Protein AF-A0A1B6PF22-F1 (afdb_monomer)

Structure (mmCIF, N/CA/C/O backbone):
data_AF-A0A1B6PF22-F1
#
_entry.id   AF-A0A1B6PF22-F1
#
loop_
_atom_site.group_PDB
_atom_site.id
_atom_site.type_symbol
_atom_site.label_atom_id
_atom_site.label_alt_id
_atom_site.label_comp_id
_atom_site.label_asym_id
_atom_site.label_entity_id
_atom_site.label_seq_id
_atom_site.pdbx_PDB_ins_code
_atom_site.Cartn_x
_atom_site.Cartn_y
_atom_site.Cartn_z
_atom_site.occupancy
_atom_site.B_iso_or_equiv
_atom_site.auth_seq_id
_atom_site.auth_comp_id
_atom_site.auth_asym_id
_atom_site.auth_atom_id
_atom_site.pdbx_PDB_model_num
ATOM 1 N N . SER A 1 1 ? 4.205 19.391 53.462 1.00 39.97 1 SER A N 1
ATOM 2 C CA . SER A 1 1 ? 4.047 19.445 52.000 1.00 39.97 1 SER A CA 1
ATOM 3 C C . SER A 1 1 ? 3.034 18.401 51.589 1.00 39.97 1 SER A C 1
ATOM 5 O O . SER A 1 1 ? 3.336 17.223 51.690 1.00 39.97 1 SER A O 1
ATOM 7 N N . ALA A 1 2 ? 1.819 18.819 51.245 1.00 35.41 2 ALA A N 1
ATOM 8 C CA . ALA A 1 2 ? 0.781 17.941 50.716 1.00 35.41 2 ALA A CA 1
ATOM 9 C C . ALA A 1 2 ? 0.405 18.489 49.337 1.00 35.41 2 ALA A C 1
ATOM 11 O O . ALA A 1 2 ? 0.040 19.659 49.223 1.00 35.41 2 ALA A O 1
ATOM 12 N N . SER A 1 3 ? 0.614 17.671 48.308 1.00 41.72 3 SER A N 1
ATOM 13 C CA . SER A 1 3 ? 0.315 17.999 46.918 1.00 41.72 3 SER A CA 1
ATOM 14 C C . SER A 1 3 ? -1.193 18.081 46.702 1.00 41.72 3 SER A C 1
ATOM 16 O O . SER A 1 3 ? -1.954 17.261 47.213 1.00 41.72 3 SER A O 1
ATOM 18 N N . VAL A 1 4 ? -1.598 19.100 45.953 1.00 46.34 4 VAL A N 1
ATOM 19 C CA . VAL A 1 4 ? -2.977 19.378 45.543 1.00 46.34 4 VAL A CA 1
ATOM 20 C C . VAL A 1 4 ? -3.443 18.285 44.568 1.00 46.34 4 VAL A C 1
ATOM 22 O O . VAL A 1 4 ? -2.667 17.931 43.679 1.00 46.34 4 VAL A O 1
ATOM 25 N N . PRO A 1 5 ? -4.669 17.747 44.686 1.00 43.03 5 PRO A N 1
ATOM 26 C CA . PRO A 1 5 ? -5.220 16.862 43.669 1.00 43.03 5 PRO A CA 1
ATOM 27 C C . PRO A 1 5 ? -5.649 17.687 42.449 1.00 43.03 5 PRO A C 1
ATOM 29 O O . PRO A 1 5 ? -6.362 18.683 42.577 1.00 43.03 5 PRO A O 1
ATOM 32 N N . SER A 1 6 ? -5.191 17.284 41.267 1.00 41.12 6 SER A N 1
ATOM 33 C CA . SER A 1 6 ? -5.598 17.849 39.980 1.00 41.12 6 SER A CA 1
ATOM 34 C C . SER A 1 6 ? -7.114 17.700 39.806 1.00 41.12 6 SER A C 1
ATOM 36 O O . SER A 1 6 ? -7.661 16.614 39.990 1.00 41.12 6 SER A O 1
ATOM 38 N N . SER A 1 7 ? -7.791 18.799 39.474 1.00 47.47 7 SER A N 1
ATOM 39 C CA . SER A 1 7 ? -9.234 18.843 39.216 1.00 47.47 7 SER A CA 1
ATOM 40 C C . SER A 1 7 ? -9.624 17.961 38.011 1.00 47.47 7 SER A C 1
ATOM 42 O O . SER A 1 7 ? -8.949 18.046 36.983 1.00 47.47 7 SER A O 1
ATOM 44 N N . PRO A 1 8 ? -10.730 17.189 38.070 1.00 45.34 8 PRO A N 1
ATOM 45 C CA . PRO A 1 8 ? -11.240 16.398 36.939 1.00 45.34 8 PRO A CA 1
ATOM 46 C C . PRO A 1 8 ? -11.672 17.249 35.733 1.00 45.34 8 PRO A C 1
ATOM 48 O O . PRO A 1 8 ? -11.750 16.751 34.615 1.00 45.34 8 PRO A O 1
ATOM 51 N N . CYS A 1 9 ? -11.929 18.546 35.938 1.00 46.22 9 CYS A N 1
ATOM 52 C CA . CYS A 1 9 ? -12.398 19.466 34.897 1.00 46.22 9 CYS A CA 1
ATOM 53 C C . CYS A 1 9 ? -11.323 19.860 33.867 1.00 46.22 9 CYS A C 1
ATOM 55 O O . CYS A 1 9 ? -11.617 20.626 32.956 1.00 46.22 9 CYS A O 1
ATOM 57 N N . SER A 1 10 ? -10.079 19.388 34.006 1.00 49.56 10 SER A N 1
ATOM 58 C CA . SER A 1 10 ? -8.992 19.734 33.080 1.00 49.56 10 SER A CA 1
ATOM 59 C C . SER A 1 10 ? -8.999 18.905 31.788 1.00 49.56 10 SER A C 1
ATOM 61 O O . SER A 1 10 ? -8.386 19.333 30.816 1.00 49.56 10 SER A O 1
ATOM 63 N N . ASN A 1 11 ? -9.677 17.750 31.762 1.00 52.50 11 ASN A N 1
ATOM 64 C CA . ASN A 1 11 ? -9.607 16.800 30.641 1.00 52.50 11 ASN A CA 1
ATOM 65 C C . ASN A 1 11 ? -10.734 17.006 29.608 1.00 52.50 11 ASN A C 1
ATOM 67 O O . ASN A 1 11 ? -10.553 16.743 28.424 1.00 52.50 11 ASN A O 1
ATOM 71 N N . GLU A 1 12 ? -11.902 17.494 30.037 1.00 52.44 12 GLU A N 1
ATOM 72 C CA . GLU A 1 12 ? -13.065 17.729 29.163 1.00 52.44 12 GLU A CA 1
ATOM 73 C C . GLU A 1 12 ? -12.861 18.951 28.248 1.00 52.44 12 GLU A C 1
ATOM 75 O O . GLU A 1 12 ? -13.220 18.921 27.073 1.00 52.44 12 GLU A O 1
ATOM 80 N N . VAL A 1 13 ? -12.209 19.997 28.770 1.00 54.34 13 VAL A N 1
ATOM 81 C CA . VAL A 1 13 ? -11.841 21.207 28.010 1.00 54.34 13 VAL A CA 1
ATOM 82 C C . VAL A 1 13 ? -10.742 20.909 26.977 1.00 54.34 13 VAL A C 1
ATOM 84 O O . VAL A 1 13 ? -10.741 21.507 25.905 1.00 54.34 13 VAL A O 1
ATOM 87 N N . ASP A 1 14 ? -9.859 19.941 27.252 1.00 66.88 14 ASP A N 1
ATOM 88 C CA . ASP A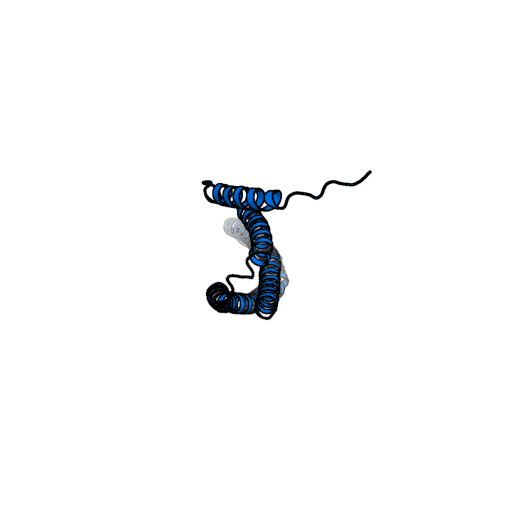 1 14 ? -8.811 19.499 26.321 1.00 66.88 14 ASP A CA 1
ATOM 89 C C . ASP A 1 14 ? -9.403 18.696 25.147 1.00 66.88 14 ASP A C 1
ATOM 91 O O . ASP A 1 14 ? -9.120 18.993 23.990 1.00 66.88 14 ASP A O 1
ATOM 95 N N . ALA A 1 15 ? -10.318 17.751 25.396 1.00 65.25 15 ALA A N 1
ATOM 96 C CA . ALA A 1 15 ? -10.907 16.930 24.331 1.00 65.25 15 ALA A CA 1
ATOM 97 C C . ALA A 1 15 ? -11.692 17.746 23.279 1.00 65.25 15 ALA A C 1
ATOM 99 O O . ALA A 1 15 ? -11.606 17.448 22.082 1.00 65.25 15 ALA A O 1
ATOM 100 N N . ASP A 1 16 ? -12.422 18.789 23.696 1.00 73.31 16 ASP A N 1
ATOM 101 C CA . ASP A 1 16 ? -13.184 19.648 22.777 1.00 73.31 16 ASP A CA 1
ATOM 102 C C . ASP A 1 16 ? -12.259 20.558 21.941 1.00 73.31 16 ASP A C 1
ATOM 104 O O . ASP A 1 16 ? -12.418 20.653 20.720 1.00 73.31 16 ASP A O 1
ATOM 108 N N . GLU A 1 17 ? -11.212 21.142 22.542 1.00 76.38 17 GLU A N 1
ATOM 109 C CA . GLU A 1 17 ? -10.193 21.918 21.812 1.00 76.38 17 GLU A CA 1
ATOM 110 C C . GLU A 1 17 ? -9.424 21.057 20.792 1.00 76.38 17 GLU A C 1
ATOM 112 O O . GLU A 1 17 ? -9.185 21.479 19.650 1.00 76.38 17 GLU A O 1
ATOM 117 N N . GLN A 1 18 ? -9.079 19.819 21.161 1.00 74.38 18 GLN A N 1
ATOM 118 C CA . GLN A 1 18 ? -8.408 18.862 20.276 1.00 74.38 18 GLN A CA 1
ATOM 119 C C . GLN A 1 18 ? -9.305 18.464 19.095 1.00 74.38 18 GLN A C 1
ATOM 121 O O . GLN A 1 18 ? -8.837 18.411 17.951 1.00 74.38 18 GLN A O 1
ATOM 126 N N . LEU A 1 19 ? -10.606 18.274 19.330 1.00 80.88 19 LEU A N 1
ATOM 127 C CA . LEU A 1 19 ? -11.583 17.957 18.288 1.00 80.88 19 LEU A CA 1
ATOM 128 C C . LEU A 1 19 ? -11.787 19.128 17.307 1.00 80.88 19 LEU A C 1
ATOM 130 O O . LEU A 1 19 ? -11.813 18.917 16.088 1.00 80.88 19 LEU A O 1
ATOM 134 N N . GLN A 1 20 ? -11.847 20.373 17.797 1.00 79.56 20 GLN A N 1
ATOM 135 C CA . GLN A 1 20 ? -11.896 21.565 16.934 1.00 79.56 20 GLN A CA 1
ATOM 136 C C . GLN A 1 20 ? -10.600 21.750 16.123 1.00 79.56 20 GLN A C 1
ATOM 138 O O . GLN A 1 20 ? -10.635 22.160 14.958 1.00 79.56 20 GLN A O 1
ATOM 143 N N . SER A 1 21 ? -9.443 21.388 16.683 1.00 78.88 21 SER A N 1
ATOM 144 C CA . SER A 1 21 ? -8.154 21.404 15.975 1.00 78.88 21 SER A CA 1
ATOM 145 C C . SER A 1 21 ? -8.088 20.383 14.826 1.00 78.88 21 SER A C 1
ATOM 147 O O . SER A 1 21 ? -7.580 20.694 13.743 1.00 78.88 21 SER A O 1
ATOM 149 N N . VAL A 1 22 ? -8.646 19.182 15.003 1.00 79.50 22 VAL A N 1
ATOM 150 C CA . VAL A 1 22 ? -8.753 18.187 13.918 1.00 79.50 22 VAL A CA 1
ATOM 151 C C . VAL A 1 22 ? -9.704 18.681 12.824 1.00 79.50 22 VAL A C 1
ATOM 153 O O . VAL A 1 22 ? -9.384 18.608 11.635 1.00 79.50 22 VAL A O 1
ATOM 156 N N . LYS A 1 23 ? -10.839 19.274 13.214 1.00 78.12 23 LYS A N 1
ATOM 157 C CA . LYS A 1 23 ? -11.842 19.820 12.288 1.00 78.12 23 LYS A CA 1
ATOM 158 C C . LYS A 1 23 ? -11.300 20.967 11.426 1.00 78.12 23 LYS A C 1
ATOM 160 O O . LYS A 1 23 ? -11.603 21.036 10.233 1.00 78.12 23 LYS A O 1
ATOM 165 N N . THR A 1 24 ? -10.468 21.840 11.994 1.00 75.12 24 THR A N 1
ATOM 166 C CA . THR A 1 24 ? -9.817 22.939 11.255 1.00 75.12 24 THR A CA 1
ATOM 167 C C . THR A 1 24 ? -8.718 22.443 10.314 1.00 75.12 24 THR A C 1
ATOM 169 O O . THR A 1 24 ? -8.609 22.951 9.199 1.00 75.12 24 THR A O 1
ATOM 172 N N . THR A 1 25 ? -7.976 21.397 10.696 1.00 70.62 25 THR A N 1
ATOM 173 C CA . THR A 1 25 ? -6.965 20.753 9.833 1.00 70.62 25 THR A CA 1
ATOM 174 C C . THR A 1 25 ? -7.595 20.134 8.575 1.00 70.62 25 THR A C 1
ATOM 176 O O . THR A 1 25 ? -7.007 20.195 7.497 1.00 70.62 25 THR A O 1
ATOM 179 N N . LEU A 1 26 ? -8.818 19.604 8.689 1.00 67.00 26 LEU A N 1
ATOM 180 C CA . LEU A 1 26 ? -9.582 19.008 7.582 1.00 67.00 26 LEU A CA 1
ATOM 181 C C . LEU A 1 26 ? -10.345 20.027 6.720 1.00 67.00 26 LEU A C 1
ATOM 183 O O . LEU A 1 26 ? -10.653 19.741 5.568 1.00 67.00 26 LEU A O 1
ATOM 187 N N . SER A 1 27 ? -10.650 21.211 7.259 1.00 74.12 27 SER A N 1
ATOM 188 C CA . SER A 1 27 ? -11.372 22.270 6.533 1.00 74.12 27 SER A CA 1
ATOM 189 C C . SER A 1 27 ? -10.451 23.144 5.662 1.00 74.12 27 SER A C 1
ATOM 191 O O . SER A 1 27 ? -10.925 24.054 4.984 1.00 74.12 27 SER A O 1
ATOM 193 N N . SER A 1 28 ? -9.135 22.897 5.691 1.00 71.06 28 SER A N 1
ATOM 194 C CA . SER A 1 28 ? -8.129 23.645 4.927 1.00 71.06 28 SER A CA 1
ATOM 195 C C . SER A 1 28 ? -8.055 23.175 3.468 1.00 71.06 28 SER A C 1
ATOM 197 O O . SER A 1 28 ? -8.158 21.985 3.186 1.00 71.06 28 SER A O 1
ATOM 199 N N . SER A 1 29 ? -7.845 24.090 2.513 1.00 55.38 29 SER A N 1
ATOM 200 C CA . SER A 1 29 ? -7.986 23.800 1.070 1.00 55.38 29 SER A CA 1
ATOM 201 C C . SER A 1 29 ? -6.848 22.982 0.437 1.00 55.38 29 SER A C 1
ATOM 203 O O . SER A 1 29 ? -6.870 22.757 -0.771 1.00 55.38 29 SER A O 1
ATOM 205 N N . SER A 1 30 ? -5.833 22.576 1.203 1.00 66.12 30 SER A N 1
ATOM 206 C CA . SER A 1 30 ? -4.692 21.793 0.713 1.00 66.12 30 SER A CA 1
ATOM 207 C C . SER A 1 30 ? -4.312 20.736 1.743 1.00 66.12 30 SER A C 1
ATOM 209 O O . SER A 1 30 ? -3.355 20.890 2.502 1.00 66.12 30 SER A O 1
ATOM 211 N N . VAL A 1 31 ? -5.096 19.664 1.773 1.00 73.88 31 VAL A N 1
ATOM 212 C CA . VAL A 1 31 ? -4.843 18.485 2.603 1.00 73.88 31 VAL A CA 1
ATOM 213 C C . VAL A 1 31 ? -3.751 17.634 1.946 1.00 73.88 31 VAL A C 1
ATOM 215 O O . VAL A 1 31 ? -3.812 17.342 0.754 1.00 73.88 31 VAL A O 1
ATOM 218 N N . THR A 1 32 ? -2.743 17.239 2.719 1.00 78.19 32 THR A N 1
ATOM 219 C CA . THR A 1 32 ? -1.654 16.338 2.310 1.00 78.19 32 THR A CA 1
ATOM 220 C C . THR A 1 32 ? -1.702 15.044 3.124 1.00 78.19 32 THR A C 1
ATOM 222 O O . THR A 1 32 ? -2.306 14.994 4.197 1.00 78.19 32 THR A O 1
ATOM 225 N N . ILE A 1 33 ? -1.026 13.988 2.658 1.00 76.00 33 ILE A N 1
ATOM 226 C CA . ILE A 1 33 ? -0.961 12.697 3.372 1.00 76.00 33 ILE A CA 1
ATOM 227 C C . ILE A 1 33 ? -0.456 12.887 4.815 1.00 76.00 33 ILE A C 1
ATOM 229 O O . ILE A 1 33 ? -1.043 12.362 5.758 1.00 76.00 33 ILE A O 1
ATOM 233 N N . GLY A 1 34 ? 0.563 13.729 5.023 1.00 79.38 34 GLY A N 1
ATOM 234 C CA . GLY A 1 34 ? 1.084 14.027 6.362 1.00 79.38 34 GLY A CA 1
ATOM 235 C C . GLY A 1 34 ? 0.077 14.732 7.281 1.00 79.38 34 GLY A C 1
ATOM 236 O O . GLY A 1 34 ? 0.019 14.431 8.473 1.00 79.38 34 GLY A O 1
ATOM 237 N N . THR A 1 35 ? -0.760 15.625 6.740 1.00 79.75 35 THR A N 1
ATOM 238 C CA . THR A 1 35 ? -1.823 16.283 7.524 1.00 79.75 35 THR A CA 1
ATOM 239 C C . THR A 1 35 ? -2.962 15.323 7.854 1.00 79.75 35 THR A C 1
ATOM 241 O O . THR A 1 35 ? -3.523 15.412 8.945 1.00 79.75 35 THR A O 1
ATOM 244 N N . MET A 1 36 ? -3.252 14.362 6.973 1.00 81.00 36 MET A N 1
ATOM 245 C CA . MET A 1 36 ? -4.216 13.293 7.248 1.00 81.00 36 MET A CA 1
ATOM 246 C C . MET A 1 36 ? -3.734 12.374 8.376 1.00 81.00 36 MET A C 1
ATOM 248 O O . MET A 1 36 ? -4.465 12.172 9.343 1.00 81.00 36 MET A O 1
ATOM 252 N N . CYS A 1 37 ? -2.487 11.890 8.323 1.00 74.44 37 CYS A N 1
ATOM 253 C CA . CYS A 1 37 ? -1.908 11.047 9.378 1.00 74.44 37 CYS A CA 1
ATOM 254 C C . CYS A 1 37 ? -1.855 11.760 10.738 1.00 74.44 37 CYS A C 1
ATOM 256 O O . CYS A 1 37 ? -2.129 11.158 11.778 1.00 74.44 37 CYS A O 1
ATOM 258 N N . HIS A 1 38 ? -1.534 13.056 10.741 1.00 82.25 38 HIS A N 1
ATOM 259 C CA . HIS A 1 38 ? -1.577 13.883 11.946 1.00 82.25 38 HIS A CA 1
ATOM 260 C C . HIS A 1 38 ? -3.009 14.030 12.495 1.00 82.25 38 HIS A C 1
ATOM 262 O O . HIS A 1 38 ? -3.224 13.878 13.697 1.00 82.25 38 HIS A O 1
ATOM 268 N N . GLY A 1 39 ? -3.997 14.270 11.624 1.00 85.12 39 GLY A N 1
ATOM 269 C CA . GLY A 1 39 ? -5.409 14.342 12.010 1.00 85.12 39 GLY A CA 1
ATOM 270 C C . GLY A 1 39 ? -5.933 13.035 12.613 1.00 85.12 39 GLY A C 1
ATOM 271 O O . GLY A 1 39 ? -6.605 13.066 13.641 1.00 85.12 39 GLY A O 1
ATOM 272 N N . LEU A 1 40 ? -5.568 11.888 12.029 1.00 82.31 40 LEU A N 1
ATOM 273 C CA . LEU A 1 40 ? -5.933 10.559 12.537 1.00 82.31 40 LEU A CA 1
ATOM 274 C C . LEU A 1 40 ? -5.324 10.275 13.917 1.00 82.31 40 LEU A C 1
ATOM 276 O O . LEU A 1 40 ? -6.009 9.746 14.790 1.00 82.31 40 LEU A O 1
ATOM 280 N N . ARG A 1 41 ? -4.066 10.676 14.143 1.00 83.88 41 ARG A N 1
ATOM 281 C CA . ARG A 1 41 ? -3.399 10.537 15.447 1.00 83.88 41 ARG A CA 1
ATOM 282 C C . ARG A 1 41 ? -4.127 11.315 16.544 1.00 83.88 41 ARG A C 1
ATOM 284 O O . ARG A 1 41 ? -4.474 10.730 17.564 1.00 83.88 41 ARG A O 1
ATOM 291 N N . LYS A 1 42 ? -4.405 12.601 16.306 1.00 83.62 42 LYS A N 1
ATOM 292 C CA . LYS A 1 42 ? -5.150 13.442 17.256 1.00 83.62 42 LYS A CA 1
ATOM 293 C C . LYS A 1 42 ? -6.556 12.913 17.527 1.00 83.62 42 LYS A C 1
ATOM 295 O O . LYS A 1 42 ? -7.033 12.973 18.653 1.00 83.62 42 LYS A O 1
ATOM 300 N N . LEU A 1 43 ? -7.231 12.389 16.506 1.00 83.69 43 LEU A N 1
ATOM 301 C CA . LEU A 1 43 ? -8.556 11.807 16.686 1.00 83.69 43 LEU A CA 1
ATOM 302 C C . LEU A 1 43 ? -8.513 10.596 17.633 1.00 83.69 43 LEU A C 1
ATOM 304 O O . LEU A 1 43 ? -9.393 10.459 18.478 1.00 83.69 43 LEU A O 1
ATOM 308 N N . GLY A 1 44 ? -7.470 9.765 17.547 1.00 79.38 44 GLY A N 1
ATOM 309 C CA . GLY A 1 44 ? -7.238 8.670 18.496 1.00 79.38 44 GLY A CA 1
ATOM 310 C C . GLY A 1 44 ? -7.082 9.144 19.947 1.00 79.38 44 GLY A C 1
ATOM 311 O O . GLY A 1 44 ? -7.630 8.524 20.855 1.00 79.38 44 GLY A O 1
ATOM 312 N N . GLU A 1 45 ? -6.401 10.270 20.170 1.00 82.44 45 GLU A N 1
ATOM 313 C CA . GLU A 1 45 ? -6.258 10.886 21.500 1.00 82.44 45 GLU A CA 1
ATOM 314 C C . GLU A 1 45 ? -7.616 11.357 22.055 1.00 82.44 45 GLU A C 1
ATOM 316 O O . GLU A 1 45 ? -7.941 11.078 23.207 1.00 82.44 45 GLU A O 1
ATOM 321 N N . VAL A 1 46 ? -8.463 11.962 21.214 1.00 86.44 46 VAL A N 1
ATOM 322 C CA . VAL A 1 46 ? -9.825 12.381 21.596 1.00 86.44 46 VAL A CA 1
ATOM 323 C C . VAL A 1 46 ? -10.698 11.187 22.000 1.00 86.44 46 VAL A C 1
ATOM 325 O O . VAL A 1 46 ? -11.390 11.246 23.017 1.00 86.44 46 VAL A O 1
ATOM 328 N N . TYR A 1 47 ? -10.655 10.082 21.248 1.00 75.12 47 TYR A N 1
ATOM 329 C CA . TYR A 1 47 ? -11.412 8.872 21.596 1.00 75.12 47 TYR A CA 1
ATOM 330 C C . TYR A 1 47 ? -10.969 8.264 22.936 1.00 75.12 47 TYR A C 1
ATOM 332 O O . TYR A 1 47 ? -11.815 7.761 23.678 1.00 75.12 47 TYR A O 1
ATOM 340 N N . ASN A 1 48 ? -9.683 8.360 23.289 1.00 78.56 48 ASN A N 1
ATOM 341 C CA . ASN A 1 48 ? -9.197 7.933 24.603 1.00 78.56 48 ASN A CA 1
ATOM 342 C C . ASN A 1 48 ? -9.778 8.797 25.734 1.00 78.56 48 ASN A C 1
ATOM 344 O O . ASN A 1 48 ? -10.281 8.250 26.714 1.00 78.56 48 ASN A O 1
ATOM 348 N N . CYS A 1 49 ? -9.802 10.124 25.577 1.00 79.44 49 CYS A N 1
ATOM 349 C CA . CYS A 1 49 ? -10.406 11.023 26.567 1.00 79.44 49 CYS A CA 1
ATOM 350 C C . CYS A 1 49 ? -11.914 10.779 26.740 1.00 79.44 49 CYS A C 1
ATOM 352 O O . CYS A 1 49 ? -12.418 10.745 27.862 1.00 79.44 49 CYS A O 1
ATOM 354 N N . ILE A 1 50 ? -12.643 10.551 25.643 1.00 77.12 50 ILE A N 1
ATOM 355 C CA . ILE A 1 50 ? -14.073 10.203 25.692 1.00 77.12 50 ILE A CA 1
ATOM 356 C C . ILE A 1 50 ? -14.281 8.879 26.439 1.00 77.12 50 ILE A C 1
ATOM 358 O O . ILE A 1 50 ? -15.208 8.765 27.241 1.00 77.12 50 ILE A O 1
ATOM 362 N N . SER A 1 51 ? -13.406 7.893 26.221 1.00 69.75 51 SER A N 1
ATOM 363 C CA . SER A 1 51 ? -13.458 6.610 26.927 1.00 69.75 51 SER A CA 1
ATOM 364 C C . SER A 1 51 ? -13.259 6.767 28.438 1.00 69.75 51 SER A C 1
ATOM 366 O O . SER A 1 51 ? -13.930 6.083 29.208 1.00 69.75 51 SER A O 1
ATOM 368 N N . GLU A 1 52 ? -12.369 7.660 28.878 1.00 76.19 52 GLU A N 1
ATOM 369 C CA . GLU A 1 52 ? -12.164 7.954 30.303 1.00 76.19 52 GLU A CA 1
ATOM 370 C C . GLU A 1 52 ? -13.386 8.638 30.937 1.00 76.19 52 GLU A C 1
ATOM 372 O O . GLU A 1 52 ? -13.784 8.288 32.050 1.00 76.19 52 GLU A O 1
ATOM 377 N N . LEU A 1 53 ? -14.031 9.564 30.218 1.00 70.69 53 LEU A N 1
ATOM 378 C CA . LEU A 1 53 ? -15.242 10.253 30.682 1.00 70.69 53 LEU A CA 1
ATOM 379 C C . LEU A 1 53 ? -16.467 9.328 30.722 1.00 70.69 53 LEU A C 1
ATOM 381 O O . LEU A 1 53 ? -17.279 9.412 31.645 1.00 70.69 53 LEU A O 1
ATOM 385 N N . ALA A 1 54 ? -16.582 8.400 29.770 1.00 65.44 54 ALA A N 1
ATOM 386 C CA . ALA A 1 54 ? -17.666 7.421 29.722 1.00 65.44 54 ALA A CA 1
ATOM 387 C C . ALA A 1 54 ? -17.688 6.501 30.960 1.00 65.44 54 ALA A C 1
ATOM 389 O O . ALA A 1 54 ? -18.765 6.148 31.444 1.00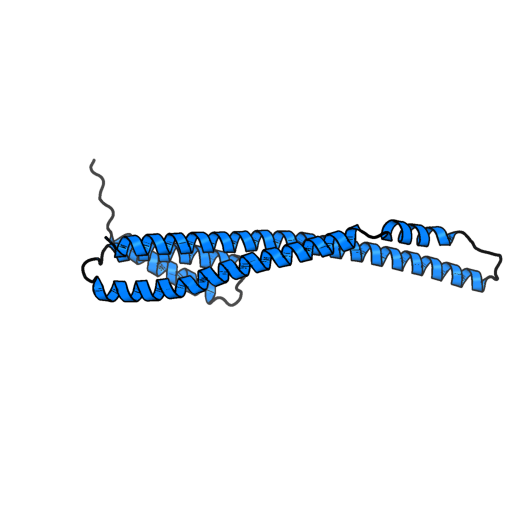 65.44 54 ALA A O 1
ATOM 390 N N . CYS A 1 55 ? -16.521 6.181 31.534 1.00 59.69 55 CYS A N 1
ATOM 391 C CA . CYS A 1 55 ? -16.409 5.389 32.763 1.00 59.69 55 CYS A CA 1
ATOM 392 C C . CYS A 1 55 ? -17.041 6.066 33.998 1.00 59.69 55 CYS A C 1
ATOM 394 O O . CYS A 1 55 ? -17.454 5.375 34.929 1.00 59.69 55 CYS A O 1
ATOM 396 N N . LEU A 1 56 ? -17.160 7.399 34.022 1.00 58.16 56 LEU A N 1
ATOM 397 C CA . LEU A 1 56 ? -17.728 8.148 35.154 1.00 58.16 56 LEU A CA 1
ATOM 398 C C . LEU A 1 56 ? -19.273 8.171 35.165 1.00 58.16 56 LEU A C 1
ATOM 400 O O . LEU A 1 56 ? -19.875 8.467 36.195 1.00 58.16 56 LEU A O 1
ATOM 404 N N . LEU A 1 57 ? -19.930 7.820 34.054 1.00 52.03 57 LEU A N 1
ATOM 405 C CA . LEU A 1 57 ? -21.387 7.919 33.835 1.00 52.03 57 LEU A CA 1
ATOM 406 C C . LEU A 1 57 ? -22.185 6.642 34.193 1.00 52.03 57 LEU A C 1
ATOM 408 O O . LEU A 1 57 ? -23.364 6.513 33.857 1.00 52.03 57 LEU A O 1
ATOM 412 N N . SER A 1 58 ? -21.562 5.705 34.911 1.00 55.22 58 SER A N 1
ATOM 413 C CA . SER A 1 58 ? -22.004 4.316 35.149 1.00 55.22 58 SER A CA 1
ATOM 414 C C . SER A 1 58 ? -23.319 4.108 35.955 1.00 55.22 58 SER A C 1
ATOM 416 O O . SER A 1 58 ? -23.639 3.000 36.364 1.00 55.22 58 SER A O 1
ATOM 418 N N . SER A 1 59 ? -24.164 5.123 36.170 1.00 52.09 59 SER A N 1
ATOM 419 C CA . SER A 1 59 ? -25.527 4.940 36.724 1.00 52.09 59 SER A CA 1
ATOM 420 C C . SER A 1 59 ? -26.655 5.042 35.678 1.00 52.09 59 SER A C 1
ATOM 422 O O . SER A 1 59 ? -27.817 4.796 36.002 1.00 52.09 59 SER A O 1
ATOM 424 N N . GLN A 1 60 ? -26.328 5.306 34.403 1.00 53.34 60 GLN A N 1
ATOM 425 C CA . GLN A 1 60 ? -27.261 5.431 33.266 1.00 53.34 60 GLN A CA 1
ATOM 426 C C . GLN A 1 60 ? -27.084 4.290 32.229 1.00 53.34 60 GLN A C 1
ATOM 428 O O . GLN A 1 60 ? -26.906 4.511 31.035 1.00 53.34 60 GLN A O 1
ATOM 433 N N . VAL A 1 61 ? -27.068 3.036 32.691 1.00 55.09 61 VAL A N 1
ATOM 434 C CA . VAL A 1 61 ? -26.367 1.913 32.020 1.00 55.09 61 VAL A CA 1
ATOM 435 C C . VAL A 1 61 ? -27.136 1.215 30.880 1.00 55.09 61 VAL A C 1
ATOM 437 O O . VAL A 1 61 ? -26.522 0.713 29.941 1.00 55.09 61 VAL A O 1
ATOM 440 N N . THR A 1 62 ? -28.472 1.178 30.882 1.00 58.81 62 THR A N 1
ATOM 441 C CA . THR A 1 62 ? -29.229 0.314 29.943 1.00 58.81 62 THR A CA 1
ATOM 442 C C . THR A 1 62 ? -29.315 0.839 28.507 1.00 58.81 62 THR A C 1
ATOM 444 O O . THR A 1 62 ? -29.268 0.044 27.571 1.00 58.81 62 THR A O 1
ATOM 447 N N . GLN A 1 63 ? -29.41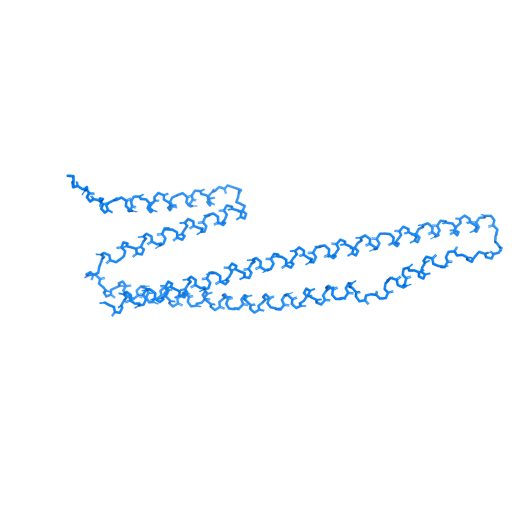8 2.155 28.298 1.00 61.44 63 GLN A N 1
ATOM 448 C CA . GLN A 1 63 ? -29.501 2.733 26.948 1.00 61.44 63 GLN A CA 1
ATOM 449 C C . GLN A 1 63 ? -28.120 2.906 26.295 1.00 61.44 63 GLN A C 1
ATOM 451 O O . GLN A 1 63 ? -27.985 2.696 25.091 1.00 61.44 63 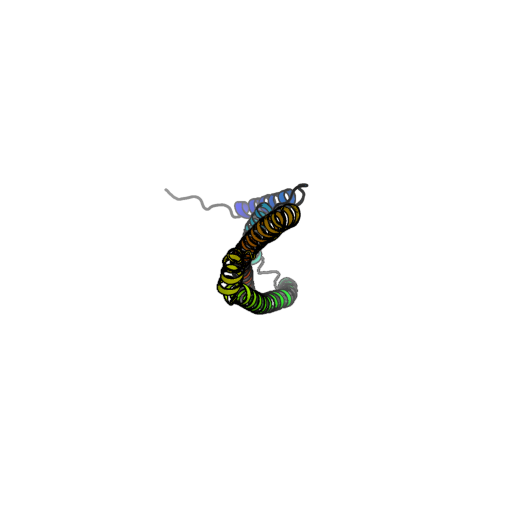GLN A O 1
ATOM 456 N N . GLN A 1 64 ? -27.091 3.214 27.094 1.00 65.69 64 GLN A N 1
ATOM 457 C CA . GLN A 1 64 ? -25.701 3.307 26.633 1.00 65.69 64 GLN A CA 1
ATOM 458 C C . GLN A 1 64 ? -25.172 1.949 26.156 1.00 65.69 64 GLN A C 1
ATOM 460 O O . GLN A 1 64 ? -24.542 1.869 25.107 1.00 65.69 64 GLN A O 1
ATOM 465 N N . ARG A 1 65 ? -25.514 0.858 26.856 1.00 71.38 65 ARG A N 1
ATOM 466 C CA . ARG A 1 65 ? -25.113 -0.503 26.473 1.00 71.38 65 ARG A CA 1
ATOM 467 C C . ARG A 1 65 ? -25.564 -0.883 25.063 1.00 71.38 65 ARG A C 1
ATOM 469 O O . ARG A 1 65 ? -24.752 -1.357 24.280 1.00 71.38 65 ARG A O 1
ATOM 476 N N . LYS A 1 66 ? -26.828 -0.617 24.717 1.00 77.81 66 LYS A N 1
ATOM 477 C CA . LYS A 1 66 ? -27.366 -0.928 23.385 1.00 77.81 66 LYS A CA 1
ATOM 478 C C . LYS A 1 66 ? -26.690 -0.105 22.282 1.00 77.81 66 LYS A C 1
ATOM 480 O O . LYS A 1 66 ? -26.367 -0.648 21.234 1.00 77.81 66 LYS A O 1
ATOM 485 N N . ALA A 1 67 ? -26.449 1.184 22.528 1.00 78.19 67 ALA A N 1
ATOM 486 C CA . ALA A 1 67 ? -25.763 2.049 21.568 1.00 78.19 67 ALA A CA 1
ATOM 487 C C . ALA A 1 67 ? -24.306 1.609 21.330 1.00 78.19 67 ALA A C 1
ATOM 489 O O . ALA A 1 67 ? -23.847 1.599 20.190 1.00 78.19 67 ALA A O 1
ATOM 490 N N . VAL A 1 68 ? -23.597 1.198 22.387 1.00 81.38 68 VAL A N 1
ATOM 491 C CA . VAL A 1 68 ? -22.231 0.668 22.273 1.00 81.38 68 VAL A CA 1
ATOM 492 C C . VAL A 1 68 ? -22.225 -0.692 21.573 1.00 81.38 68 VAL A C 1
ATOM 494 O O . VAL A 1 68 ? -21.400 -0.897 20.694 1.00 81.38 68 VAL A O 1
ATOM 497 N N . GLU A 1 69 ? -23.148 -1.605 21.889 1.00 84.50 69 GLU A N 1
ATOM 498 C CA . GLU A 1 69 ? -23.270 -2.898 21.193 1.00 84.50 69 GLU A CA 1
ATOM 499 C C . GLU A 1 69 ? -23.538 -2.720 19.686 1.00 84.50 69 GLU A C 1
ATOM 501 O O . GLU A 1 69 ? -22.905 -3.392 18.872 1.00 84.50 69 GLU A O 1
ATOM 506 N N . GLU A 1 70 ? -24.400 -1.775 19.296 1.00 86.75 70 GLU A N 1
ATOM 507 C CA . GLU A 1 70 ? -24.650 -1.444 17.884 1.00 86.75 70 GLU A CA 1
ATOM 508 C C . GLU A 1 70 ? -23.398 -0.892 17.181 1.00 86.75 70 GLU A C 1
ATOM 510 O O . GLU A 1 70 ? -23.118 -1.257 16.037 1.00 86.75 70 GLU A O 1
ATOM 515 N N . GLU A 1 71 ? -22.621 -0.038 17.848 1.00 84.94 71 GLU A N 1
ATOM 516 C CA . GLU A 1 71 ? -21.380 0.500 17.281 1.00 84.94 71 GLU A CA 1
ATOM 517 C C . GLU A 1 71 ? -20.273 -0.560 17.206 1.00 84.94 71 GLU A C 1
ATOM 519 O O . GLU A 1 71 ? -19.526 -0.628 16.228 1.00 84.94 71 GLU A O 1
ATOM 524 N N . LEU A 1 72 ? -20.208 -1.460 18.189 1.00 88.62 72 LEU A N 1
ATOM 525 C CA . LEU A 1 72 ? -19.338 -2.626 18.123 1.00 88.62 72 LEU A CA 1
ATOM 526 C C . LEU A 1 72 ? -19.714 -3.508 16.929 1.00 88.62 72 LEU A C 1
ATOM 528 O O . LEU A 1 72 ? -18.819 -3.947 16.209 1.00 88.62 72 LEU A O 1
ATOM 532 N N . GLU A 1 73 ? -20.994 -3.729 16.647 1.00 90.38 73 GLU A N 1
ATOM 533 C CA . GLU A 1 73 ? -21.403 -4.484 15.459 1.00 90.38 73 GLU A CA 1
ATOM 534 C C . GLU A 1 73 ? -20.934 -3.808 14.162 1.00 90.38 73 GLU A C 1
ATOM 536 O O . GLU A 1 73 ? -20.372 -4.462 13.286 1.00 90.38 73 GLU A O 1
ATOM 541 N N . ARG A 1 74 ? -21.032 -2.476 14.070 1.00 90.69 74 ARG A N 1
ATOM 542 C CA . ARG A 1 74 ? -20.487 -1.719 12.927 1.00 90.69 74 ARG A CA 1
ATOM 543 C C . ARG A 1 74 ? -18.968 -1.833 12.811 1.00 90.69 74 ARG A C 1
ATOM 545 O O . ARG A 1 74 ? -18.456 -1.967 11.703 1.00 90.69 74 ARG A O 1
ATOM 552 N N . SER A 1 75 ? -18.243 -1.836 13.930 1.00 90.94 75 SER A N 1
ATOM 553 C CA . SER A 1 75 ? -16.785 -2.021 13.920 1.00 90.94 75 SER A CA 1
ATOM 554 C C . SER A 1 75 ? -16.342 -3.399 13.402 1.00 90.94 75 SER A C 1
ATOM 556 O O . SER A 1 75 ? -15.213 -3.513 12.928 1.00 90.94 75 SER A O 1
ATOM 558 N N . LEU A 1 76 ? -17.204 -4.434 13.428 1.00 92.25 76 LEU A N 1
ATOM 559 C CA . LEU A 1 76 ? -16.885 -5.732 12.806 1.00 92.25 76 LEU A CA 1
ATOM 560 C C . LEU A 1 76 ? -16.728 -5.600 11.296 1.00 92.25 76 LEU A C 1
ATOM 562 O O . LEU A 1 76 ? -15.773 -6.127 10.744 1.00 92.25 76 LEU A O 1
ATOM 566 N N . VAL A 1 77 ? -17.599 -4.823 10.651 1.00 95.06 77 VAL A N 1
ATOM 567 C CA . VAL A 1 77 ? -17.513 -4.568 9.206 1.00 95.06 77 VAL A CA 1
ATOM 568 C C . VAL A 1 77 ? -16.170 -3.926 8.850 1.00 95.06 77 VAL A C 1
ATOM 570 O O . VAL A 1 77 ? -15.580 -4.236 7.817 1.00 95.06 77 VAL A O 1
ATOM 573 N N . LEU A 1 78 ? -15.655 -3.052 9.720 1.00 94.00 78 LEU A N 1
ATOM 574 C CA . LEU A 1 78 ? -14.338 -2.450 9.535 1.00 94.00 78 LEU A CA 1
ATOM 575 C C . LEU A 1 78 ? -13.200 -3.465 9.737 1.00 94.00 78 LEU A C 1
ATOM 577 O O . LEU A 1 78 ? -12.239 -3.442 8.974 1.00 94.00 78 LEU A O 1
ATOM 581 N N . LEU A 1 79 ? -13.309 -4.375 10.712 1.00 96.50 79 LEU A N 1
ATOM 582 C CA . LEU A 1 79 ? -12.345 -5.469 10.898 1.00 96.50 79 LEU A CA 1
ATOM 583 C C . LEU A 1 79 ? -12.328 -6.431 9.701 1.00 96.50 79 LEU A C 1
ATOM 585 O O . LEU A 1 79 ? -11.252 -6.817 9.248 1.00 96.50 79 LEU A O 1
ATOM 589 N N . ASP A 1 80 ? -13.495 -6.771 9.158 1.00 96.69 80 ASP A N 1
ATOM 590 C CA . ASP A 1 80 ? -13.620 -7.614 7.966 1.00 96.69 80 ASP A CA 1
ATOM 591 C C . ASP A 1 80 ? -13.001 -6.936 6.737 1.00 96.69 80 ASP A C 1
ATOM 593 O O . ASP A 1 80 ? -12.309 -7.579 5.942 1.00 96.69 80 ASP A O 1
ATOM 597 N N . LEU A 1 81 ? -13.181 -5.617 6.605 1.00 95.69 81 LEU A N 1
ATOM 598 C CA . LEU A 1 81 ? -12.510 -4.832 5.572 1.00 95.69 81 LEU A CA 1
ATOM 599 C C . LEU A 1 81 ? -10.986 -4.842 5.757 1.00 95.69 81 LEU A C 1
ATOM 601 O O . LEU A 1 81 ? -10.270 -5.044 4.780 1.00 95.69 81 LEU A O 1
ATOM 605 N N . CYS A 1 82 ? -10.479 -4.670 6.982 1.00 95.38 82 CYS A N 1
ATOM 606 C CA . CYS A 1 82 ? -9.045 -4.779 7.266 1.00 95.38 82 CYS A CA 1
ATOM 607 C C . CYS A 1 82 ? -8.488 -6.154 6.862 1.00 95.38 82 CYS A C 1
ATOM 609 O O . CYS A 1 82 ? -7.449 -6.205 6.208 1.00 95.38 82 CYS A O 1
ATOM 611 N N . ASN A 1 83 ? -9.195 -7.246 7.171 1.00 94.81 83 ASN A N 1
ATOM 612 C CA . ASN A 1 83 ? -8.808 -8.595 6.739 1.00 94.81 83 ASN A CA 1
ATOM 613 C C . ASN A 1 83 ? -8.789 -8.716 5.206 1.00 94.81 83 ASN A C 1
ATOM 615 O O . ASN A 1 83 ? -7.810 -9.181 4.629 1.00 94.81 83 ASN A O 1
ATOM 619 N N . THR A 1 84 ? -9.834 -8.220 4.537 1.00 97.31 84 THR A N 1
ATOM 620 C CA . THR A 1 84 ? -9.923 -8.212 3.065 1.00 97.31 84 THR A CA 1
ATOM 621 C C . THR A 1 84 ? -8.762 -7.426 2.437 1.00 97.31 84 THR A C 1
ATOM 623 O O . THR A 1 84 ? -8.189 -7.828 1.422 1.00 97.31 84 THR A O 1
ATOM 626 N N . MET A 1 85 ? -8.377 -6.298 3.044 1.00 96.81 85 MET A N 1
ATOM 627 C CA . MET A 1 85 ? -7.232 -5.503 2.596 1.00 96.81 85 MET A CA 1
ATOM 628 C C . MET A 1 85 ? -5.908 -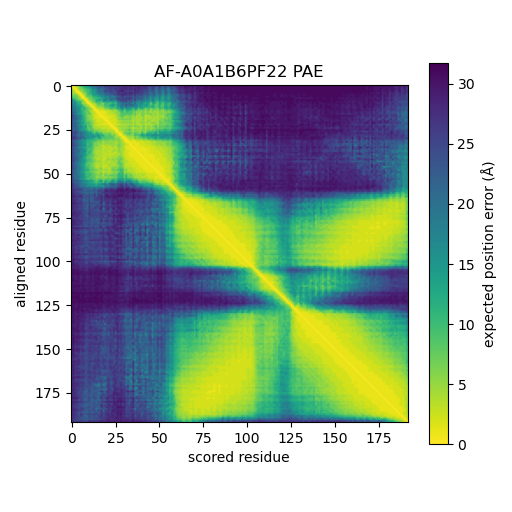6.248 2.791 1.00 96.81 85 MET A C 1
ATOM 630 O O . MET A 1 85 ? -5.065 -6.204 1.900 1.00 96.81 85 MET A O 1
ATOM 634 N N . GLN A 1 86 ? -5.731 -6.965 3.903 1.00 95.69 86 GLN A N 1
ATOM 635 C CA . GLN A 1 86 ? -4.537 -7.785 4.138 1.00 95.69 86 GLN A CA 1
ATOM 636 C C . GLN A 1 86 ? -4.384 -8.897 3.091 1.00 95.69 86 GLN A C 1
ATOM 638 O O . GLN A 1 86 ? -3.291 -9.091 2.559 1.00 95.69 86 GLN A O 1
ATOM 643 N N . GLU A 1 87 ? -5.475 -9.576 2.729 1.00 95.75 87 GLU A N 1
ATOM 644 C CA . GLU A 1 87 ? -5.474 -10.555 1.633 1.00 95.75 87 GLU A CA 1
ATOM 645 C C . GLU A 1 87 ? -5.077 -9.901 0.300 1.00 95.75 87 GLU A C 1
ATOM 647 O O . GLU A 1 87 ? -4.205 -10.405 -0.414 1.00 95.75 87 GLU A O 1
ATOM 652 N N . SER A 1 88 ? -5.637 -8.721 0.018 1.00 95.81 88 SER A N 1
ATOM 653 C CA . SER A 1 88 ? -5.334 -7.945 -1.192 1.00 95.81 88 SER A CA 1
ATOM 654 C C . SER A 1 88 ? -3.858 -7.528 -1.270 1.00 95.81 88 SER A C 1
ATOM 656 O O . SER A 1 88 ? -3.261 -7.567 -2.348 1.00 95.81 88 SER A O 1
ATOM 658 N N . PHE A 1 89 ? -3.230 -7.155 -0.147 1.00 96.06 89 PHE A N 1
ATOM 659 C CA . PHE A 1 89 ? -1.792 -6.856 -0.111 1.00 96.06 89 PHE A CA 1
ATOM 660 C C . PHE A 1 89 ? -0.944 -8.088 -0.411 1.00 96.06 89 PHE A C 1
ATOM 662 O O . PHE A 1 89 ? 0.048 -7.979 -1.134 1.00 96.06 89 PHE A O 1
ATOM 669 N N . GLY A 1 90 ? -1.358 -9.263 0.067 1.00 93.38 90 GLY A N 1
ATOM 670 C CA . GLY A 1 90 ? -0.721 -10.531 -0.278 1.00 93.38 90 GLY A CA 1
ATOM 671 C C . GLY A 1 90 ? -0.718 -10.789 -1.787 1.00 93.38 90 GLY A C 1
ATOM 672 O O . GLY A 1 90 ? 0.333 -11.086 -2.363 1.00 93.38 90 GLY A O 1
ATOM 673 N N . GLU A 1 91 ? -1.868 -10.621 -2.446 1.00 95.81 91 GLU A N 1
ATOM 674 C CA . GLU A 1 91 ? -1.993 -10.758 -3.905 1.00 95.81 91 GLU A CA 1
ATOM 675 C C . GLU A 1 91 ? -1.133 -9.738 -4.660 1.00 95.81 91 GLU A C 1
ATOM 677 O O . GLU A 1 91 ? -0.402 -10.089 -5.593 1.00 95.81 91 GLU A O 1
ATOM 682 N N . LEU A 1 92 ? -1.165 -8.473 -4.234 1.00 95.25 92 LEU A N 1
ATOM 683 C CA . LEU A 1 92 ? -0.405 -7.406 -4.876 1.00 95.25 92 LEU A CA 1
ATOM 684 C C . LEU A 1 92 ? 1.108 -7.619 -4.740 1.00 95.25 92 LEU A C 1
ATOM 686 O O . LEU A 1 92 ? 1.849 -7.425 -5.704 1.00 95.25 92 LEU A O 1
ATOM 690 N N . LYS A 1 93 ? 1.573 -8.094 -3.582 1.00 95.56 93 LYS A N 1
ATOM 691 C CA . LYS A 1 93 ? 2.980 -8.436 -3.347 1.00 95.56 93 LYS A CA 1
ATOM 692 C C . LYS A 1 93 ? 3.440 -9.590 -4.232 1.00 95.56 93 LYS A C 1
ATOM 694 O O . LYS A 1 93 ? 4.531 -9.531 -4.796 1.00 95.56 93 LYS A O 1
ATOM 699 N N . MET A 1 94 ? 2.599 -10.608 -4.420 1.00 93.81 94 MET A N 1
ATOM 700 C CA . MET A 1 94 ? 2.878 -11.688 -5.372 1.00 93.81 94 MET A CA 1
ATOM 701 C C . MET A 1 94 ? 2.976 -11.167 -6.810 1.00 93.81 94 MET A C 1
ATOM 703 O O . MET A 1 94 ? 3.918 -11.519 -7.519 1.00 93.81 94 MET A O 1
ATOM 707 N N . SER A 1 95 ? 2.063 -10.282 -7.219 1.00 94.81 95 SER A N 1
ATOM 708 C CA . SER A 1 95 ? 2.105 -9.625 -8.533 1.00 94.81 95 SER A CA 1
ATOM 709 C C . SER A 1 95 ? 3.393 -8.812 -8.734 1.00 94.81 95 SER A C 1
ATOM 711 O O . SER A 1 95 ? 4.045 -8.905 -9.775 1.00 94.81 95 SER A O 1
ATOM 713 N N . ILE A 1 96 ? 3.831 -8.076 -7.710 1.00 94.25 96 ILE A N 1
ATOM 714 C CA . ILE A 1 96 ? 5.096 -7.328 -7.726 1.00 94.25 96 ILE A CA 1
ATOM 715 C C . ILE A 1 96 ? 6.295 -8.253 -7.879 1.00 94.25 96 ILE A C 1
ATOM 717 O O . ILE A 1 96 ? 7.153 -8.000 -8.726 1.00 94.25 96 ILE A O 1
ATOM 721 N N . MET A 1 97 ? 6.351 -9.340 -7.108 1.00 91.44 97 MET A N 1
ATOM 722 C CA . MET A 1 97 ? 7.426 -10.322 -7.233 1.00 91.44 97 MET A CA 1
ATOM 723 C C . MET A 1 97 ? 7.463 -10.934 -8.638 1.00 91.44 97 MET A C 1
ATOM 725 O O . MET A 1 97 ? 8.550 -11.091 -9.195 1.00 91.44 97 MET A O 1
ATOM 729 N N . ASP A 1 98 ? 6.308 -11.230 -9.238 1.00 91.62 98 ASP A N 1
ATOM 730 C CA . ASP A 1 98 ? 6.236 -11.741 -10.609 1.00 91.62 98 ASP A CA 1
ATOM 731 C C . ASP A 1 98 ? 6.774 -10.721 -11.626 1.00 91.62 98 ASP A C 1
ATOM 733 O O . ASP A 1 98 ? 7.640 -11.057 -12.436 1.00 91.62 98 ASP A O 1
ATOM 737 N N . MET A 1 99 ? 6.384 -9.444 -11.514 1.00 90.81 99 MET A N 1
ATOM 738 C CA . MET A 1 99 ? 6.920 -8.363 -12.353 1.00 90.81 99 MET A CA 1
ATOM 739 C C . MET A 1 99 ? 8.439 -8.191 -12.190 1.00 90.81 99 MET A C 1
ATOM 741 O O . MET A 1 99 ? 9.163 -8.072 -13.183 1.00 90.81 99 MET A O 1
ATOM 745 N N . GLN A 1 100 ? 8.956 -8.225 -10.958 1.00 88.00 100 GLN A N 1
ATOM 746 C CA . GLN A 1 100 ? 10.398 -8.148 -10.696 1.00 88.00 100 GLN A CA 1
ATOM 747 C C . GLN A 1 100 ? 11.150 -9.331 -11.308 1.00 88.00 100 GLN A C 1
ATOM 749 O O . GLN A 1 100 ? 12.246 -9.169 -11.850 1.00 88.00 100 GLN A O 1
ATOM 754 N N . VAL A 1 101 ? 10.583 -10.533 -11.210 1.00 85.62 101 VAL A N 1
ATOM 755 C CA . VAL A 1 101 ? 11.167 -11.743 -11.780 1.00 85.62 101 VAL A CA 1
ATOM 756 C C . VAL A 1 101 ? 11.123 -11.691 -13.303 1.00 85.62 101 VAL A C 1
ATOM 758 O O . VAL A 1 101 ? 12.126 -12.031 -13.921 1.00 85.62 101 VAL A O 1
ATOM 761 N N . ALA A 1 102 ? 10.035 -11.221 -13.913 1.00 85.12 102 ALA A N 1
ATOM 762 C CA . ALA A 1 102 ? 9.925 -11.047 -15.359 1.00 85.12 102 ALA A CA 1
ATOM 763 C C . ALA A 1 102 ? 10.986 -10.075 -15.899 1.00 85.12 102 ALA A C 1
ATOM 765 O O . ALA A 1 102 ? 11.667 -10.395 -16.871 1.00 85.12 102 ALA A O 1
ATOM 766 N N . LEU A 1 103 ? 11.205 -8.947 -15.214 1.00 80.94 103 LEU A N 1
ATOM 767 C CA . LEU A 1 103 ? 12.240 -7.973 -15.577 1.00 80.94 103 LEU A CA 1
ATOM 768 C C . LEU A 1 103 ? 13.674 -8.486 -15.342 1.00 80.94 103 LEU A C 1
ATOM 770 O O . LEU A 1 103 ? 14.597 -8.059 -16.029 1.00 80.94 103 LEU A O 1
ATOM 774 N N . LYS A 1 104 ? 13.888 -9.404 -14.387 1.00 75.69 104 LYS A N 1
ATOM 775 C CA . LYS A 1 104 ? 15.209 -10.004 -14.098 1.00 75.69 104 LYS A CA 1
ATOM 776 C C . LYS A 1 104 ? 15.514 -11.260 -14.920 1.00 75.69 104 LYS A C 1
ATOM 778 O O . LYS A 1 104 ? 16.684 -11.586 -15.105 1.00 75.69 104 LYS A O 1
ATOM 783 N N . ARG A 1 105 ? 14.492 -11.997 -15.372 1.00 68.50 105 ARG A N 1
ATOM 784 C CA . ARG A 1 105 ? 14.621 -13.282 -16.090 1.00 68.50 105 ARG A CA 1
ATOM 785 C C . ARG A 1 105 ? 15.012 -13.141 -17.555 1.00 68.50 105 ARG A C 1
ATOM 787 O O . ARG A 1 105 ? 15.247 -14.157 -18.203 1.00 68.50 105 ARG A O 1
ATOM 794 N N . GLY A 1 106 ? 15.093 -11.925 -18.074 1.00 58.50 106 GLY A N 1
ATOM 795 C CA . GLY A 1 106 ? 15.437 -11.703 -19.461 1.00 58.50 106 GLY A CA 1
ATOM 796 C C . GLY A 1 106 ? 16.815 -12.255 -19.827 1.00 58.50 106 GLY A C 1
ATOM 797 O O . GLY A 1 106 ? 17.847 -11.709 -19.434 1.00 58.50 106 GLY A O 1
ATOM 798 N N . ASP A 1 107 ? 16.828 -13.210 -20.758 1.00 56.22 107 ASP A N 1
ATOM 799 C CA . ASP A 1 107 ? 17.903 -13.387 -21.748 1.00 56.22 107 ASP A CA 1
ATOM 800 C C . ASP A 1 107 ? 18.224 -12.072 -22.511 1.00 56.22 107 ASP A C 1
ATOM 802 O O . ASP A 1 107 ? 19.112 -12.027 -23.358 1.00 56.22 107 ASP A O 1
ATOM 806 N N . ASP A 1 108 ? 17.542 -10.971 -22.191 1.00 62.09 108 ASP A N 1
ATOM 807 C CA . ASP A 1 108 ? 17.766 -9.582 -22.571 1.00 62.09 108 ASP A CA 1
ATOM 808 C C . ASP A 1 108 ? 19.237 -9.176 -22.527 1.00 62.09 108 ASP A C 1
ATOM 810 O O . ASP A 1 108 ? 19.727 -8.575 -23.476 1.00 62.09 108 ASP A O 1
ATOM 814 N N . ALA A 1 109 ? 20.010 -9.569 -21.510 1.00 60.44 109 ALA A N 1
ATOM 815 C CA . ALA A 1 109 ? 21.447 -9.281 -21.500 1.00 60.44 109 ALA A CA 1
ATOM 816 C C . ALA A 1 109 ? 22.199 -9.991 -22.646 1.00 60.44 109 ALA A C 1
ATOM 818 O O . ALA A 1 109 ? 23.168 -9.445 -23.181 1.00 60.44 109 ALA A O 1
ATOM 819 N N . ALA A 1 110 ? 21.772 -11.195 -23.043 1.00 61.59 110 ALA A N 1
ATOM 820 C CA . ALA A 1 110 ? 22.323 -11.939 -24.174 1.00 61.59 110 ALA A CA 1
ATOM 821 C C . ALA A 1 110 ? 21.816 -11.392 -25.518 1.00 61.59 110 ALA A C 1
ATOM 823 O O . ALA A 1 110 ? 22.618 -11.235 -26.439 1.00 61.59 110 ALA A O 1
ATOM 824 N N . VAL A 1 111 ? 20.538 -11.014 -25.610 1.00 63.25 111 VAL A N 1
ATOM 825 C CA . VAL A 1 111 ? 19.915 -10.392 -26.788 1.00 63.25 111 VAL A CA 1
ATOM 826 C C . VAL A 1 111 ? 20.522 -9.009 -27.061 1.00 63.25 111 VAL A C 1
ATOM 828 O O . VAL A 1 111 ? 20.990 -8.750 -28.169 1.00 63.25 111 VAL A O 1
ATOM 831 N N . LEU A 1 112 ? 20.650 -8.148 -26.048 1.00 61.97 112 LEU A N 1
ATOM 832 C CA . LEU A 1 112 ? 21.321 -6.843 -26.131 1.00 61.97 112 LEU A CA 1
ATOM 833 C C . LEU A 1 112 ? 22.807 -6.992 -26.501 1.00 61.97 112 LEU A C 1
ATOM 835 O O . LEU A 1 112 ? 23.318 -6.267 -27.361 1.00 61.97 112 LEU A O 1
ATOM 839 N N . LYS A 1 113 ? 23.511 -7.981 -25.924 1.00 65.12 113 LYS A N 1
ATOM 840 C CA . LYS A 1 113 ? 24.889 -8.328 -26.330 1.00 65.12 113 LYS A CA 1
ATOM 841 C C . LYS A 1 113 ? 24.960 -8.831 -27.774 1.00 65.12 113 LYS A C 1
ATOM 843 O O . LYS A 1 113 ? 25.927 -8.525 -28.475 1.00 65.12 113 LYS A O 1
ATOM 848 N N . GLN A 1 114 ? 23.966 -9.583 -28.242 1.00 64.56 114 GLN A N 1
ATOM 849 C CA . GLN A 1 114 ? 23.887 -10.076 -29.615 1.00 64.56 114 GLN A CA 1
ATOM 850 C C . GLN A 1 114 ? 23.634 -8.928 -30.603 1.00 64.56 114 GLN A C 1
ATOM 852 O O . GLN A 1 114 ? 24.325 -8.855 -31.621 1.00 64.56 114 GLN A O 1
ATOM 857 N N . PHE A 1 115 ? 22.753 -7.977 -30.274 1.00 62.34 115 PHE A N 1
ATOM 858 C CA . PHE A 1 115 ? 22.523 -6.763 -31.064 1.00 62.34 115 PHE A CA 1
ATOM 859 C C . PHE A 1 115 ? 23.786 -5.898 -31.194 1.00 62.34 115 PHE A C 1
ATOM 861 O O . PHE A 1 115 ? 24.116 -5.481 -32.308 1.00 62.34 115 PHE A O 1
ATOM 868 N N . LYS A 1 116 ? 24.564 -5.738 -30.112 1.00 61.12 116 LYS A N 1
ATOM 869 C CA . LYS A 1 116 ? 25.884 -5.071 -30.138 1.00 61.12 116 LYS A CA 1
ATOM 870 C C . LYS A 1 116 ? 26.914 -5.829 -31.004 1.00 61.12 116 LYS A C 1
ATOM 872 O O . LYS A 1 116 ? 27.775 -5.220 -31.641 1.00 61.12 116 LYS A O 1
ATOM 877 N N . LYS A 1 117 ? 26.830 -7.167 -31.089 1.00 63.53 117 LYS A N 1
ATOM 878 C CA . LYS A 1 117 ? 27.759 -8.027 -31.859 1.00 63.53 117 LYS A CA 1
ATOM 879 C C . LYS A 1 117 ? 27.518 -8.001 -33.376 1.00 63.53 117 LYS A C 1
ATOM 881 O O . LYS A 1 117 ? 28.467 -8.183 -34.142 1.00 63.53 117 LYS A O 1
ATOM 886 N N . ILE A 1 118 ? 26.289 -7.737 -33.826 1.00 62.84 118 ILE A N 1
ATOM 887 C CA . ILE A 1 118 ? 25.930 -7.671 -35.258 1.00 62.84 118 ILE A CA 1
ATOM 888 C C . ILE A 1 118 ? 26.602 -6.469 -35.968 1.00 62.84 1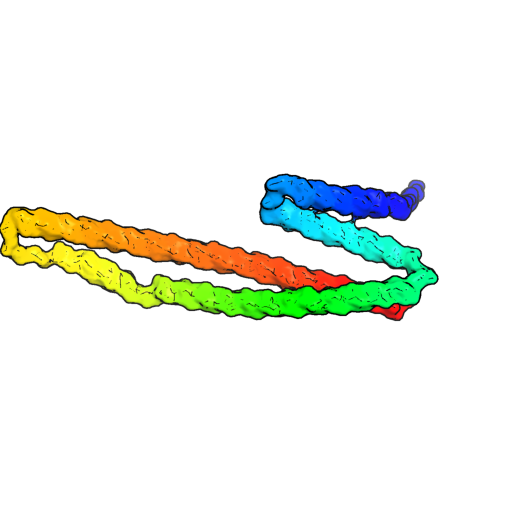18 ILE A C 1
ATOM 890 O O . ILE A 1 118 ? 26.745 -6.474 -37.188 1.00 62.84 118 ILE A O 1
ATOM 894 N N . SER A 1 119 ? 27.135 -5.486 -35.231 1.00 54.69 119 SER A N 1
ATOM 895 C CA . SER A 1 119 ? 27.831 -4.295 -35.759 1.00 54.69 119 SER A CA 1
ATOM 896 C C . SER A 1 119 ? 29.131 -4.550 -36.552 1.00 54.69 119 SER A C 1
ATOM 898 O O . SER A 1 119 ? 29.675 -3.604 -37.112 1.00 54.69 119 SER A O 1
ATOM 900 N N . LYS A 1 120 ? 29.668 -5.782 -36.628 1.00 54.88 120 LYS A N 1
ATOM 901 C CA . LYS A 1 120 ? 31.019 -6.044 -37.189 1.00 54.88 120 LYS A CA 1
ATOM 902 C C . LYS A 1 120 ? 31.092 -6.726 -38.564 1.00 54.88 120 LYS A C 1
ATOM 904 O O . LYS A 1 120 ? 32.181 -7.127 -38.966 1.00 54.88 120 LYS A O 1
ATOM 909 N N . LYS A 1 121 ? 29.999 -6.853 -39.322 1.00 57.62 121 LYS A N 1
ATOM 910 C CA . LYS A 1 121 ? 30.048 -7.463 -40.668 1.00 57.62 121 LYS A CA 1
ATOM 911 C C . LYS A 1 121 ? 29.566 -6.487 -41.744 1.00 57.62 121 LYS A C 1
ATOM 913 O O . LYS A 1 121 ? 28.393 -6.469 -42.089 1.00 57.62 121 LYS A O 1
ATOM 918 N N . ALA A 1 122 ? 30.485 -5.681 -42.274 1.00 54.22 122 ALA A N 1
ATOM 919 C CA . ALA A 1 122 ? 30.251 -4.875 -43.472 1.00 54.22 122 ALA A CA 1
ATOM 920 C C . ALA A 1 122 ? 30.921 -5.560 -44.674 1.00 54.22 122 ALA A C 1
ATOM 922 O O . ALA A 1 122 ? 32.146 -5.600 -44.770 1.00 54.22 122 ALA A O 1
ATOM 923 N N . ILE A 1 123 ? 30.109 -6.142 -45.558 1.00 58.62 123 ILE A N 1
ATOM 924 C CA . ILE A 1 123 ? 30.527 -6.620 -46.884 1.00 58.62 123 ILE A CA 1
ATOM 925 C C . ILE A 1 123 ? 30.553 -5.398 -47.820 1.00 58.62 123 ILE A C 1
ATOM 927 O O . ILE A 1 123 ? 29.720 -4.505 -47.678 1.00 58.62 123 ILE A O 1
ATOM 931 N N . ALA A 1 124 ? 31.543 -5.336 -48.714 1.00 55.16 124 ALA A N 1
ATOM 932 C CA . ALA A 1 124 ? 31.848 -4.208 -49.599 1.00 55.16 124 ALA A CA 1
ATOM 933 C C . ALA A 1 124 ? 30.600 -3.614 -50.291 1.00 55.16 124 ALA A C 1
ATOM 935 O O . ALA A 1 124 ? 29.997 -4.265 -51.140 1.00 55.16 124 ALA A O 1
ATOM 936 N N . ALA A 1 125 ? 30.228 -2.380 -49.932 1.00 57.84 125 ALA A N 1
ATOM 937 C CA . ALA A 1 125 ? 29.086 -1.656 -50.493 1.00 57.84 125 ALA A CA 1
ATOM 938 C C . ALA A 1 125 ? 29.423 -0.175 -50.766 1.00 57.84 125 ALA A C 1
ATOM 940 O O . ALA A 1 125 ? 30.307 0.400 -50.119 1.00 57.84 125 ALA A O 1
ATOM 941 N N . ASP A 1 126 ? 28.701 0.401 -51.733 1.00 64.75 126 ASP A N 1
ATOM 942 C CA . ASP A 1 126 ? 28.843 1.753 -52.298 1.00 64.75 126 ASP A CA 1
ATOM 943 C C . ASP A 1 126 ? 28.711 2.893 -51.254 1.00 64.75 126 ASP A C 1
ATOM 945 O O . ASP A 1 126 ? 28.190 2.686 -50.154 1.00 64.75 126 ASP A O 1
ATOM 949 N N . GLN A 1 127 ? 29.200 4.104 -51.559 1.00 67.56 127 GLN A N 1
ATOM 950 C CA . GLN A 1 127 ? 29.356 5.192 -50.571 1.00 67.56 127 GLN A CA 1
ATOM 951 C C . GLN A 1 127 ? 28.040 5.613 -49.886 1.00 67.56 127 GLN A C 1
ATOM 953 O O . GLN A 1 127 ? 28.040 5.879 -48.680 1.00 67.56 127 GLN A O 1
ATOM 958 N N . GLU A 1 128 ? 26.917 5.601 -50.608 1.00 68.94 128 GLU A N 1
ATOM 959 C CA . GLU A 1 128 ? 25.597 5.919 -50.045 1.00 68.94 128 GLU A CA 1
ATOM 960 C C . GLU A 1 128 ? 25.064 4.781 -49.153 1.00 68.94 128 GLU A C 1
ATOM 962 O O . GLU A 1 128 ? 24.571 5.017 -48.048 1.00 68.94 128 GLU A O 1
ATOM 967 N N . HIS A 1 129 ? 25.287 3.522 -49.553 1.00 75.00 129 HIS A N 1
ATOM 968 C CA . HIS A 1 129 ? 24.962 2.348 -48.735 1.00 75.00 129 HIS A CA 1
ATOM 969 C C . HIS A 1 129 ? 25.742 2.350 -47.412 1.00 75.00 129 HIS A C 1
ATOM 971 O O . HIS A 1 129 ? 25.198 1.999 -46.364 1.00 75.00 129 HIS A O 1
ATOM 977 N N . ARG A 1 130 ? 26.995 2.824 -47.417 1.00 77.56 130 ARG A N 1
ATOM 978 C CA . ARG A 1 130 ? 27.800 2.991 -46.197 1.00 77.56 130 ARG A CA 1
ATOM 979 C C . ARG A 1 130 ? 27.181 4.002 -45.225 1.00 77.56 130 ARG A C 1
ATOM 981 O O . ARG A 1 130 ? 27.189 3.758 -44.017 1.00 77.56 130 ARG A O 1
ATOM 988 N N . ARG A 1 131 ? 26.652 5.124 -45.727 1.00 83.12 131 ARG A N 1
ATOM 989 C CA . ARG A 1 131 ? 26.017 6.163 -44.898 1.00 83.12 131 ARG A CA 1
ATOM 990 C C . ARG A 1 131 ? 24.745 5.641 -44.234 1.00 83.12 131 ARG A C 1
ATOM 992 O O . ARG A 1 131 ? 24.575 5.827 -43.030 1.00 83.12 131 ARG A O 1
ATOM 999 N N . VAL A 1 132 ? 23.904 4.940 -44.992 1.00 84.31 132 VAL A N 1
ATOM 1000 C CA . VAL A 1 132 ? 22.671 4.325 -4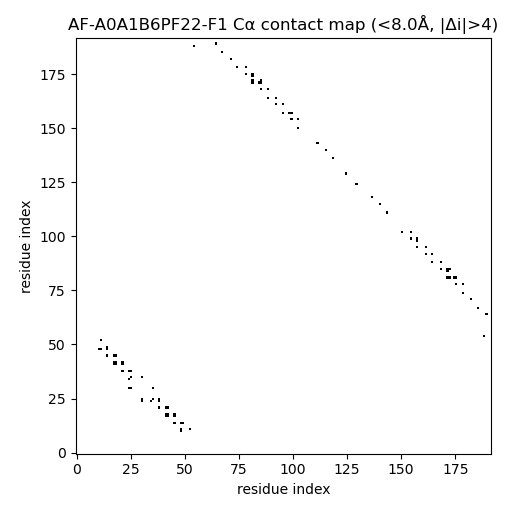4.477 1.00 84.31 132 VAL A CA 1
ATOM 1001 C C . VAL A 1 132 ? 22.983 3.267 -43.413 1.00 84.31 132 VAL A C 1
ATOM 1003 O O . VAL A 1 132 ? 22.387 3.292 -42.340 1.00 84.31 132 VAL A O 1
ATOM 1006 N N . ILE A 1 133 ? 23.965 2.388 -43.648 1.00 82.75 133 ILE A N 1
ATOM 1007 C CA . ILE A 1 133 ? 24.382 1.369 -42.667 1.00 82.75 133 ILE A CA 1
ATOM 1008 C C . ILE A 1 133 ? 24.876 2.015 -41.362 1.00 82.75 133 ILE A C 1
ATOM 1010 O O . ILE A 1 133 ? 24.529 1.543 -40.278 1.00 82.75 133 ILE A O 1
ATOM 1014 N N . LYS A 1 134 ? 25.649 3.107 -41.448 1.00 85.94 134 LYS A N 1
ATOM 1015 C CA . LYS A 1 134 ? 26.114 3.854 -40.270 1.00 85.94 134 LYS A CA 1
ATOM 1016 C C . LYS A 1 134 ? 24.937 4.415 -39.466 1.00 85.94 134 LYS A C 1
ATOM 1018 O O . LYS A 1 134 ? 24.856 4.153 -38.269 1.00 85.94 134 LYS A O 1
ATOM 1023 N N . LEU A 1 135 ? 24.006 5.108 -40.120 1.00 87.44 135 LEU A N 1
ATOM 1024 C CA . LEU A 1 135 ? 22.825 5.671 -39.455 1.00 87.44 135 LEU A CA 1
ATOM 1025 C C . LEU A 1 135 ? 21.951 4.585 -38.814 1.00 87.44 135 LEU A C 1
ATOM 1027 O O . LEU A 1 135 ? 21.497 4.757 -37.689 1.00 87.44 135 LEU A O 1
ATOM 1031 N N . LEU A 1 136 ? 21.766 3.439 -39.479 1.00 86.19 136 LEU A N 1
ATOM 1032 C CA . LEU A 1 136 ? 21.047 2.295 -38.907 1.00 86.19 136 LEU A CA 1
ATOM 1033 C C . LEU A 1 136 ? 21.751 1.728 -37.669 1.00 86.19 136 LEU A C 1
ATOM 1035 O O . LEU A 1 136 ? 21.086 1.338 -36.711 1.00 86.19 136 LEU A O 1
ATOM 1039 N N . SER A 1 137 ? 23.086 1.683 -37.670 1.00 81.94 137 SER A N 1
ATOM 1040 C CA . SER A 1 137 ? 23.846 1.234 -36.501 1.00 81.94 137 SER A CA 1
ATOM 1041 C C . SER A 1 137 ? 23.711 2.198 -35.321 1.00 81.94 137 SER A C 1
ATOM 1043 O O . SER A 1 137 ? 23.463 1.748 -34.208 1.00 81.94 137 SER A O 1
ATOM 1045 N N . GLU A 1 138 ? 23.779 3.507 -35.570 1.00 86.81 138 GLU A N 1
ATOM 1046 C CA . GLU A 1 138 ? 23.594 4.539 -34.545 1.00 86.81 138 GLU A CA 1
ATOM 1047 C C . GLU A 1 138 ? 22.162 4.517 -33.996 1.00 86.81 138 GLU A C 1
ATOM 1049 O O . GLU A 1 138 ? 21.973 4.496 -32.783 1.00 86.81 138 GLU A O 1
ATOM 1054 N N . ALA A 1 139 ? 21.155 4.420 -34.870 1.00 89.19 139 ALA A N 1
ATOM 1055 C CA . ALA A 1 139 ? 19.755 4.304 -34.471 1.00 89.19 139 ALA A CA 1
ATOM 1056 C C . ALA A 1 139 ? 19.499 3.057 -33.610 1.00 89.19 139 ALA A C 1
ATOM 1058 O O . ALA A 1 139 ? 18.757 3.128 -32.631 1.00 89.19 139 ALA A O 1
ATOM 1059 N N . ARG A 1 140 ? 20.139 1.924 -33.933 1.00 87.06 140 ARG A N 1
ATOM 1060 C CA . ARG A 1 140 ? 20.048 0.703 -33.123 1.00 87.06 140 ARG A CA 1
ATOM 1061 C C . ARG A 1 140 ? 20.671 0.880 -31.742 1.00 87.06 140 ARG A C 1
ATOM 1063 O O . ARG A 1 140 ? 20.057 0.455 -30.770 1.00 87.06 140 ARG A O 1
ATOM 1070 N N . GLU A 1 141 ? 21.865 1.467 -31.645 1.00 83.31 141 GLU A N 1
ATOM 1071 C CA . GLU A 1 141 ? 22.505 1.701 -30.342 1.00 83.31 141 GLU A CA 1
ATOM 1072 C C . GLU A 1 141 ? 21.659 2.645 -29.478 1.00 83.31 141 GLU A C 1
ATOM 1074 O O . GLU A 1 141 ? 21.432 2.354 -28.308 1.00 83.31 141 GLU A O 1
ATOM 1079 N N . VAL A 1 142 ? 21.098 3.710 -30.066 1.00 88.81 142 VAL A N 1
ATOM 1080 C CA . VAL A 1 142 ? 20.164 4.606 -29.364 1.00 88.81 142 VAL A CA 1
ATOM 1081 C C . VAL A 1 142 ? 18.925 3.849 -28.885 1.00 88.81 142 VAL A C 1
ATOM 1083 O O . VAL A 1 142 ? 18.562 3.968 -27.718 1.00 88.81 142 VAL A O 1
ATOM 1086 N N . ALA A 1 143 ? 18.299 3.034 -29.741 1.00 88.12 143 ALA A N 1
ATOM 1087 C CA . ALA A 1 143 ? 17.132 2.238 -29.359 1.00 88.12 143 ALA A CA 1
ATOM 1088 C C . ALA A 1 143 ? 17.447 1.271 -28.204 1.00 88.12 143 ALA A C 1
ATOM 1090 O O . ALA A 1 143 ? 16.666 1.161 -27.262 1.00 88.12 143 ALA A O 1
ATOM 1091 N N . VAL A 1 144 ? 18.613 0.619 -28.239 1.00 83.62 144 VAL A N 1
ATOM 1092 C CA . VAL A 1 144 ? 19.097 -0.246 -27.155 1.00 83.62 144 VAL A CA 1
ATOM 1093 C C . VAL A 1 144 ? 19.276 0.541 -25.856 1.00 83.62 144 VAL A C 1
ATOM 1095 O O . VAL A 1 144 ? 18.739 0.129 -24.831 1.00 83.62 144 VAL A O 1
ATOM 1098 N N . SER A 1 145 ? 19.962 1.687 -25.886 1.00 85.94 145 SER A N 1
ATOM 1099 C CA . SER A 1 145 ? 20.159 2.518 -24.691 1.00 85.94 145 SER A CA 1
ATOM 1100 C C . SER A 1 145 ? 18.844 3.053 -24.117 1.00 85.94 145 SER A C 1
ATOM 1102 O O . SER A 1 145 ? 18.691 3.133 -22.896 1.00 85.94 145 SER A O 1
ATOM 1104 N N . MET A 1 146 ? 17.875 3.390 -24.974 1.00 90.06 146 MET A N 1
ATOM 1105 C CA . MET A 1 146 ? 16.537 3.792 -24.537 1.00 90.06 146 MET A CA 1
ATOM 1106 C C . MET A 1 146 ? 15.821 2.651 -23.811 1.00 90.06 146 MET A C 1
ATOM 1108 O O . MET A 1 146 ? 15.322 2.863 -22.711 1.00 90.06 146 MET A O 1
ATOM 1112 N N . LEU A 1 147 ? 15.823 1.441 -24.379 1.00 86.00 147 LEU A N 1
ATOM 1113 C CA . LEU A 1 147 ? 15.197 0.267 -23.764 1.00 86.00 147 LEU A CA 1
ATOM 1114 C C . LEU A 1 147 ? 15.871 -0.125 -22.439 1.00 86.00 147 LEU A C 1
ATOM 1116 O O . LEU A 1 147 ? 15.172 -0.399 -21.464 1.00 86.00 147 LEU A O 1
ATOM 1120 N N . GLU A 1 148 ? 17.207 -0.090 -22.371 1.00 84.06 148 GLU A N 1
ATOM 1121 C CA . GLU A 1 148 ? 17.971 -0.321 -21.133 1.00 84.06 148 GLU A CA 1
ATOM 1122 C C . GLU A 1 148 ? 17.553 0.683 -20.039 1.00 84.06 148 GLU A C 1
ATOM 1124 O O . GLU A 1 148 ? 17.255 0.294 -18.906 1.00 84.06 148 GLU A O 1
ATOM 1129 N N . THR A 1 149 ? 17.452 1.971 -20.388 1.00 88.06 149 THR A N 1
ATOM 1130 C CA . THR A 1 149 ? 17.024 3.026 -19.455 1.00 88.06 149 THR A CA 1
ATOM 1131 C C . THR A 1 149 ? 15.575 2.829 -19.006 1.00 88.06 149 THR A C 1
ATOM 1133 O O . THR A 1 149 ? 15.282 2.925 -17.815 1.00 88.06 149 THR A O 1
ATOM 1136 N N . SER A 1 150 ? 14.662 2.508 -19.927 1.00 87.62 150 SER A N 1
ATOM 1137 C CA . SER A 1 150 ? 13.258 2.226 -19.604 1.00 87.62 150 SER A CA 1
ATOM 1138 C C . SER A 1 150 ? 13.112 1.035 -18.654 1.00 87.62 150 SER A C 1
ATOM 1140 O O . SER A 1 150 ? 12.355 1.118 -17.691 1.00 87.62 150 SER A O 1
ATOM 1142 N N . SER A 1 151 ? 13.872 -0.043 -18.865 1.00 85.38 151 SER A N 1
ATOM 1143 C CA . SER A 1 151 ? 13.873 -1.211 -17.975 1.00 85.38 151 SER A CA 1
ATOM 1144 C C . SER A 1 151 ? 14.339 -0.861 -16.559 1.00 85.38 151 SER A C 1
ATOM 1146 O O . SER A 1 151 ? 13.751 -1.314 -15.573 1.00 85.38 151 SER A O 1
ATOM 1148 N N . HIS A 1 152 ? 15.381 -0.034 -16.439 1.00 85.25 152 HIS A N 1
ATOM 1149 C CA . HIS A 1 152 ? 15.868 0.438 -15.143 1.00 85.25 152 HIS A CA 1
ATOM 1150 C C . HIS A 1 152 ? 14.822 1.308 -14.430 1.00 85.25 152 HIS A C 1
ATOM 1152 O O . HIS A 1 152 ? 14.578 1.136 -13.238 1.00 85.25 152 HIS A O 1
ATOM 1158 N N . LEU A 1 153 ? 14.162 2.214 -15.160 1.00 90.31 153 LEU A N 1
ATOM 1159 C CA . LEU A 1 153 ? 13.094 3.055 -14.613 1.00 90.31 153 LEU A CA 1
ATOM 1160 C C . LEU A 1 153 ? 11.913 2.230 -14.089 1.00 90.31 153 LEU A C 1
ATOM 1162 O O . LEU A 1 153 ? 11.401 2.533 -13.014 1.00 90.31 153 LEU A O 1
ATOM 1166 N N . LEU A 1 154 ? 11.502 1.188 -14.817 1.00 90.62 154 LEU A N 1
ATOM 1167 C CA . LEU A 1 154 ? 10.441 0.279 -14.373 1.00 90.62 154 LEU A CA 1
ATOM 1168 C C . LEU A 1 154 ? 10.849 -0.489 -13.112 1.00 90.62 154 LEU A C 1
ATOM 1170 O O . LEU A 1 154 ? 10.066 -0.591 -12.174 1.00 90.62 154 LEU A O 1
ATOM 1174 N N . THR A 1 155 ? 12.092 -0.974 -13.058 1.00 89.44 155 THR A N 1
ATOM 1175 C CA . THR A 1 155 ? 12.616 -1.694 -11.885 1.00 89.44 155 THR A CA 1
ATOM 1176 C C . THR A 1 155 ? 12.598 -0.814 -10.634 1.00 89.44 155 THR A C 1
ATOM 1178 O O . THR A 1 155 ? 12.183 -1.270 -9.572 1.00 89.44 155 THR A O 1
ATOM 1181 N N . ASN A 1 156 ? 12.997 0.454 -10.767 1.00 89.69 156 ASN A N 1
ATOM 1182 C CA . ASN A 1 156 ? 12.969 1.412 -9.664 1.00 89.69 156 ASN A CA 1
ATOM 1183 C C . ASN A 1 156 ? 11.544 1.684 -9.166 1.00 89.69 156 ASN A C 1
ATOM 1185 O O . ASN A 1 156 ? 11.316 1.650 -7.963 1.00 89.69 156 ASN A O 1
ATOM 1189 N N . GLN A 1 157 ? 10.590 1.901 -10.077 1.00 92.94 157 GLN A N 1
ATOM 1190 C CA . GLN A 1 157 ? 9.188 2.137 -9.708 1.00 92.94 157 GLN A CA 1
ATOM 1191 C C . GLN A 1 157 ? 8.569 0.935 -8.990 1.00 92.94 157 GLN A C 1
ATOM 1193 O O . GLN A 1 157 ? 7.819 1.101 -8.035 1.00 92.94 157 GLN A O 1
ATOM 1198 N N . ILE A 1 158 ? 8.903 -0.285 -9.417 1.00 92.50 158 ILE A N 1
ATOM 1199 C CA . ILE A 1 158 ? 8.409 -1.502 -8.764 1.00 92.50 158 ILE A CA 1
ATOM 1200 C C . ILE A 1 158 ? 8.988 -1.649 -7.348 1.00 92.50 158 ILE A C 1
ATOM 1202 O O . ILE A 1 158 ? 8.282 -2.101 -6.453 1.00 92.50 158 ILE A O 1
ATOM 1206 N N . ALA A 1 159 ? 10.250 -1.267 -7.131 1.00 91.31 159 ALA A N 1
ATOM 1207 C CA . ALA A 1 159 ? 10.858 -1.286 -5.800 1.00 91.31 159 ALA A CA 1
ATOM 1208 C C . ALA A 1 159 ? 10.245 -0.235 -4.858 1.00 91.31 159 ALA A C 1
ATOM 1210 O O . ALA A 1 159 ? 10.060 -0.510 -3.678 1.00 91.31 159 ALA A O 1
ATOM 1211 N N . GLU A 1 160 ? 9.911 0.951 -5.373 1.00 93.56 160 GLU A N 1
ATOM 1212 C CA . GLU A 1 160 ? 9.213 1.994 -4.609 1.00 93.56 160 GLU A CA 1
ATOM 1213 C C . GLU A 1 160 ? 7.808 1.531 -4.199 1.00 93.56 160 GLU A C 1
ATOM 1215 O O . GLU A 1 160 ? 7.466 1.573 -3.021 1.00 93.56 160 GLU A O 1
ATOM 1220 N N . LEU A 1 161 ? 7.053 0.952 -5.139 1.00 93.62 161 LEU A N 1
ATOM 1221 C CA . LEU A 1 161 ? 5.731 0.384 -4.865 1.00 93.62 161 LEU A CA 1
ATOM 1222 C C . LEU A 1 161 ? 5.769 -0.729 -3.801 1.00 93.62 161 LEU A C 1
ATOM 1224 O O . LEU A 1 161 ? 4.837 -0.863 -3.011 1.00 93.62 161 LEU A O 1
ATOM 1228 N N . GLU A 1 162 ? 6.835 -1.535 -3.769 1.00 94.38 162 GLU A N 1
ATOM 1229 C CA . GLU A 1 162 ? 7.012 -2.577 -2.751 1.00 94.38 162 GLU A CA 1
ATOM 1230 C C . GLU A 1 162 ? 7.127 -1.986 -1.33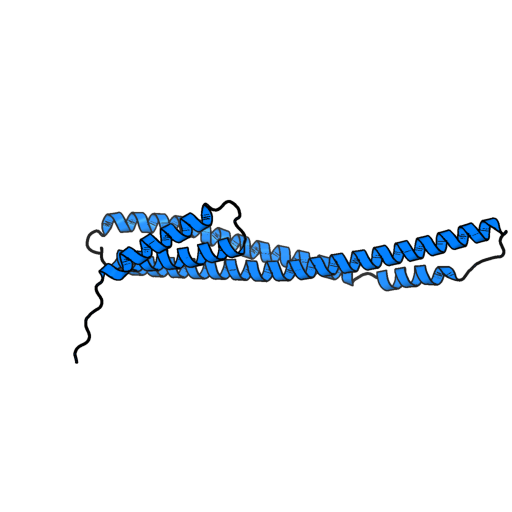6 1.00 94.38 162 GLU A C 1
ATOM 1232 O O . GLU A 1 162 ? 6.551 -2.541 -0.400 1.00 94.38 162 GLU A O 1
ATOM 1237 N N . LEU A 1 163 ? 7.821 -0.854 -1.180 1.00 93.12 163 LEU A N 1
ATOM 1238 C CA . LEU A 1 163 ? 7.933 -0.157 0.105 1.00 93.12 163 LEU A CA 1
ATOM 1239 C C . LEU A 1 163 ? 6.587 0.434 0.536 1.00 93.12 163 LEU A C 1
ATOM 1241 O O . LEU A 1 163 ? 6.165 0.214 1.671 1.00 93.12 163 LEU A O 1
ATOM 1245 N N . ASP A 1 164 ? 5.882 1.097 -0.383 1.00 94.44 164 ASP A N 1
ATOM 1246 C CA . ASP A 1 164 ? 4.578 1.709 -0.103 1.00 94.44 164 ASP A CA 1
ATOM 1247 C C . ASP A 1 164 ? 3.546 0.680 0.386 1.00 94.44 164 ASP A C 1
ATOM 1249 O O . ASP A 1 164 ? 2.753 0.952 1.291 1.00 94.44 164 ASP A O 1
ATOM 1253 N N . ILE A 1 165 ? 3.559 -0.527 -0.188 1.00 95.75 165 ILE A N 1
ATOM 1254 C CA . ILE A 1 165 ? 2.658 -1.611 0.225 1.00 95.75 165 ILE A CA 1
ATOM 1255 C C . ILE A 1 165 ? 2.999 -2.120 1.618 1.00 95.75 165 ILE A C 1
ATOM 1257 O O . ILE A 1 165 ? 2.082 -2.376 2.393 1.00 95.75 165 ILE A O 1
ATOM 1261 N N . VAL A 1 166 ? 4.284 -2.253 1.954 1.00 94.31 166 VAL A N 1
ATOM 1262 C CA . VAL A 1 166 ? 4.709 -2.676 3.297 1.00 94.31 166 VAL A CA 1
ATOM 1263 C C . VAL A 1 166 ? 4.255 -1.663 4.348 1.00 94.31 166 VAL A C 1
ATOM 1265 O O . VAL A 1 166 ? 3.720 -2.048 5.391 1.00 94.31 166 VAL A O 1
ATOM 1268 N N . ASP A 1 167 ? 4.407 -0.370 4.064 1.00 94.12 167 ASP A N 1
ATOM 1269 C CA . ASP A 1 167 ? 3.959 0.688 4.967 1.00 94.12 167 ASP A CA 1
ATOM 1270 C C . ASP A 1 167 ? 2.434 0.662 5.139 1.00 94.12 167 ASP A C 1
ATOM 1272 O O . ASP A 1 167 ? 1.929 0.721 6.266 1.00 94.12 167 ASP A O 1
ATOM 1276 N N . LEU A 1 168 ? 1.686 0.500 4.046 1.00 94.44 168 LEU A N 1
AT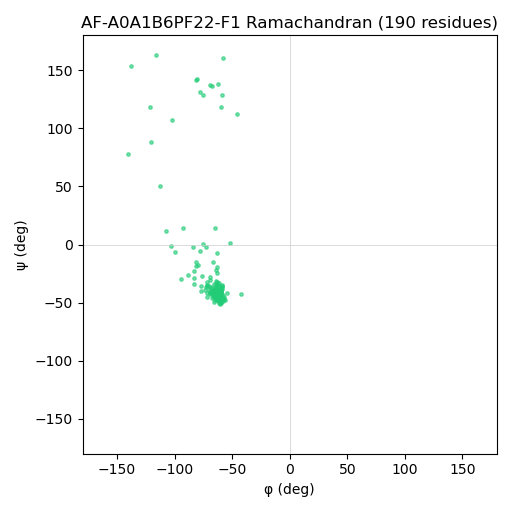OM 1277 C CA . LEU A 1 168 ? 0.229 0.426 4.090 1.00 94.44 168 LEU A CA 1
ATOM 1278 C C . LEU A 1 168 ? -0.275 -0.825 4.831 1.00 94.44 168 LEU A C 1
ATOM 1280 O O . LEU A 1 168 ? -1.191 -0.721 5.651 1.00 94.44 168 LEU A O 1
ATOM 1284 N N . GLU A 1 169 ? 0.345 -1.982 4.596 1.00 95.62 169 GLU A N 1
ATOM 1285 C CA . GLU A 1 169 ? 0.063 -3.241 5.292 1.00 95.62 169 GLU A CA 1
ATOM 1286 C C . GLU A 1 169 ? 0.251 -3.072 6.806 1.00 95.62 169 GLU A C 1
ATOM 1288 O O . GLU A 1 169 ? -0.637 -3.425 7.588 1.00 95.62 169 GLU A O 1
ATOM 1293 N N . SER A 1 170 ? 1.347 -2.426 7.221 1.00 94.12 170 SER A N 1
ATOM 1294 C CA . SER A 1 170 ? 1.621 -2.147 8.634 1.00 94.12 170 SER A CA 1
ATOM 1295 C C . SER A 1 170 ? 0.576 -1.223 9.276 1.00 94.12 170 SER A C 1
ATOM 1297 O O . SER A 1 170 ? 0.159 -1.441 10.417 1.00 94.12 170 SER A O 1
ATOM 1299 N N . GLY A 1 171 ? 0.100 -0.212 8.539 1.00 95.12 171 GLY A N 1
ATOM 1300 C CA . GLY A 1 171 ? -0.929 0.716 9.006 1.00 95.12 171 GLY A CA 1
ATOM 1301 C C . GLY A 1 171 ? -2.285 0.036 9.200 1.00 95.12 171 GLY A C 1
ATOM 1302 O O . GLY A 1 171 ? -2.953 0.259 10.213 1.00 95.12 171 GLY A O 1
ATOM 1303 N N . VAL A 1 172 ? -2.671 -0.832 8.262 1.00 96.38 172 VAL A N 1
ATOM 1304 C CA . VAL A 1 172 ? -3.902 -1.629 8.364 1.00 96.38 172 VAL A CA 1
ATOM 1305 C C . VAL A 1 172 ? -3.810 -2.627 9.516 1.00 96.38 172 VAL A C 1
ATOM 1307 O O . VAL A 1 172 ? -4.765 -2.756 10.282 1.00 96.38 172 VAL A O 1
ATOM 1310 N N . GLU A 1 173 ? -2.662 -3.281 9.705 1.00 95.81 173 GLU A N 1
ATOM 1311 C CA . GLU A 1 173 ? -2.452 -4.190 10.833 1.00 95.81 173 GLU A CA 1
ATOM 1312 C C . GLU A 1 173 ? -2.541 -3.458 12.184 1.00 95.81 173 GLU A C 1
ATOM 1314 O O . GLU A 1 173 ? -3.165 -3.952 13.128 1.00 95.81 173 GLU A O 1
ATOM 1319 N N . ALA A 1 174 ? -1.961 -2.259 12.283 1.00 95.62 174 ALA A N 1
ATOM 1320 C CA . ALA A 1 174 ? -2.055 -1.436 13.484 1.00 95.62 174 ALA A CA 1
ATOM 1321 C C . ALA A 1 174 ? -3.513 -1.066 13.801 1.00 95.62 174 ALA A C 1
ATOM 1323 O O . ALA A 1 174 ? -3.959 -1.262 14.933 1.00 95.62 174 ALA A O 1
ATOM 1324 N N . LEU A 1 175 ? -4.274 -0.607 12.799 1.00 94.62 175 LEU A N 1
ATOM 1325 C CA . LEU A 1 175 ? -5.699 -0.300 12.949 1.00 94.62 175 LEU A CA 1
ATOM 1326 C C . LEU A 1 175 ? -6.493 -1.531 13.400 1.00 94.62 175 LEU A C 1
ATOM 1328 O O . LEU A 1 175 ? -7.274 -1.445 14.347 1.00 94.62 175 LEU A O 1
ATOM 1332 N N . PHE A 1 176 ? -6.258 -2.679 12.764 1.00 95.12 176 PHE A N 1
ATOM 1333 C CA . PHE A 1 176 ? -6.902 -3.942 13.113 1.00 95.12 176 PHE A CA 1
ATOM 1334 C C . PHE A 1 176 ? -6.671 -4.307 14.587 1.00 95.12 176 PHE A C 1
ATOM 1336 O O . PHE A 1 176 ? -7.618 -4.596 15.323 1.00 95.12 176 PHE A O 1
ATOM 1343 N N . ARG A 1 177 ? -5.420 -4.213 15.062 1.00 94.69 177 ARG A N 1
ATOM 1344 C CA . ARG A 1 177 ? -5.064 -4.467 16.469 1.00 94.69 177 ARG A CA 1
ATOM 1345 C C . ARG A 1 177 ? -5.756 -3.491 17.421 1.00 94.69 177 ARG A C 1
ATOM 1347 O O . ARG A 1 177 ? -6.308 -3.928 18.433 1.00 94.69 177 ARG A O 1
ATOM 1354 N N . THR A 1 178 ? -5.763 -2.196 17.100 1.00 93.75 178 THR A N 1
ATOM 1355 C CA . THR A 1 178 ? -6.429 -1.173 17.920 1.00 93.75 178 THR A CA 1
ATOM 1356 C C . THR A 1 178 ? -7.934 -1.413 18.004 1.00 93.75 178 THR A C 1
ATOM 1358 O O . THR A 1 178 ? -8.485 -1.372 19.099 1.00 93.75 178 THR A O 1
ATOM 1361 N N . LEU A 1 179 ? -8.596 -1.740 16.891 1.00 91.44 179 LEU A N 1
ATOM 1362 C CA . LEU A 1 179 ? -10.033 -2.027 16.865 1.00 91.44 179 LEU A CA 1
ATOM 1363 C C . LEU A 1 179 ? -10.399 -3.224 17.748 1.00 91.44 179 LEU A C 1
ATOM 1365 O O . LEU A 1 179 ? -11.355 -3.148 18.524 1.00 91.44 179 LEU A O 1
ATOM 1369 N N . ILE A 1 180 ? -9.616 -4.306 17.690 1.00 93.44 180 ILE A N 1
ATOM 1370 C CA . ILE A 1 180 ? -9.805 -5.462 18.576 1.00 93.44 180 ILE A CA 1
ATOM 1371 C C . ILE A 1 180 ? -9.651 -5.042 20.040 1.00 93.44 180 ILE A C 1
ATOM 1373 O O . ILE A 1 180 ? -10.492 -5.388 20.872 1.00 93.44 180 ILE A O 1
ATOM 1377 N N . GLN A 1 181 ? -8.605 -4.282 20.366 1.00 90.25 181 GLN A N 1
ATOM 1378 C CA . GLN A 1 181 ? -8.341 -3.859 21.739 1.00 90.25 181 GLN A CA 1
ATOM 1379 C C . GLN A 1 181 ? -9.444 -2.939 22.283 1.00 90.25 181 GLN A C 1
ATOM 1381 O O . GLN A 1 181 ? -9.916 -3.152 23.402 1.00 90.25 181 GLN A O 1
ATOM 1386 N N . SER A 1 182 ? -9.907 -1.971 21.488 1.00 87.31 182 SER A N 1
ATOM 1387 C CA . SER A 1 182 ? -11.034 -1.099 21.834 1.00 87.31 182 SER A CA 1
ATOM 1388 C C . SER A 1 182 ? -12.312 -1.903 22.057 1.00 87.31 182 SER A C 1
ATOM 1390 O O . SER A 1 182 ? -12.990 -1.694 23.062 1.00 87.31 182 SER A O 1
ATOM 1392 N N . ARG A 1 183 ? -12.611 -2.879 21.188 1.00 90.69 183 ARG A N 1
ATOM 1393 C CA . ARG A 1 183 ? -13.771 -3.766 21.351 1.00 90.69 183 ARG A CA 1
ATOM 1394 C C . ARG A 1 183 ? -13.708 -4.547 22.659 1.00 90.69 183 ARG A C 1
ATOM 1396 O O . ARG A 1 183 ? -14.685 -4.564 23.400 1.00 90.69 183 ARG A O 1
ATOM 1403 N N . VAL A 1 184 ? -12.574 -5.186 22.951 1.00 88.19 184 VAL A N 1
ATOM 1404 C CA . VAL A 1 184 ? -12.389 -5.967 24.186 1.00 88.19 184 VAL A CA 1
ATOM 1405 C C . VAL A 1 184 ? -12.534 -5.078 25.419 1.00 88.19 184 VAL A C 1
ATOM 1407 O O . VAL A 1 184 ? -13.222 -5.458 26.363 1.00 88.19 184 VAL A O 1
ATOM 1410 N N . SER A 1 185 ? -11.933 -3.886 25.402 1.00 85.56 185 SER A N 1
ATOM 1411 C CA . SER A 1 185 ? -12.044 -2.917 26.496 1.00 85.56 185 SER A CA 1
ATOM 1412 C C . SER A 1 185 ? -13.501 -2.515 26.748 1.00 85.56 185 SER A C 1
ATOM 1414 O O . SER A 1 185 ? -13.988 -2.639 27.869 1.00 85.56 185 SER A O 1
ATOM 1416 N N . LEU A 1 186 ? -14.234 -2.135 25.695 1.00 84.31 186 LEU A N 1
ATOM 1417 C CA . LEU A 1 186 ? -15.645 -1.752 25.790 1.00 84.31 186 LEU A CA 1
ATOM 1418 C C . LEU A 1 186 ? -16.524 -2.905 26.289 1.00 84.31 186 LEU A C 1
ATOM 1420 O O . LEU A 1 186 ? -17.347 -2.702 27.179 1.00 84.31 186 LEU A O 1
ATOM 1424 N N . LEU A 1 187 ? -16.329 -4.121 25.771 1.00 83.88 187 LEU A N 1
ATOM 1425 C CA . LEU A 1 187 ? -17.066 -5.304 26.228 1.00 83.88 187 LEU A CA 1
ATOM 1426 C C . LEU A 1 187 ? -16.803 -5.617 27.705 1.00 83.88 187 LEU A C 1
ATOM 1428 O O . LEU A 1 187 ? -17.730 -5.999 28.417 1.00 83.88 187 LEU A O 1
ATOM 1432 N N . ASN A 1 188 ? -15.566 -5.441 28.177 1.00 81.62 188 ASN A N 1
ATOM 1433 C CA . ASN A 1 188 ? -15.228 -5.624 29.586 1.00 81.62 188 ASN A CA 1
ATOM 1434 C C . ASN A 1 188 ? -15.904 -4.563 30.463 1.00 81.62 188 ASN A C 1
ATOM 1436 O O . ASN A 1 188 ? -16.495 -4.922 31.476 1.00 81.62 188 ASN A O 1
ATOM 1440 N N . THR A 1 189 ? -15.891 -3.291 30.054 1.00 77.19 189 THR A N 1
ATOM 1441 C CA . THR A 1 189 ? -16.569 -2.197 30.773 1.00 77.19 189 THR A CA 1
ATOM 1442 C C . THR A 1 189 ? -18.088 -2.381 30.832 1.00 77.19 189 THR A C 1
ATOM 1444 O O . THR A 1 189 ? -18.703 -1.993 31.815 1.00 77.19 189 THR A O 1
ATOM 1447 N N . LEU A 1 190 ? -18.708 -2.988 29.813 1.00 71.56 190 LEU A N 1
ATOM 1448 C CA . LEU A 1 190 ? -20.151 -3.277 29.797 1.00 71.56 190 LEU A CA 1
ATOM 1449 C C . LEU A 1 190 ? -20.553 -4.531 30.599 1.00 71.56 190 LEU A C 1
ATOM 1451 O O . LEU A 1 190 ? -21.743 -4.732 30.867 1.00 71.56 190 LEU A O 1
ATOM 1455 N N . ASN A 1 191 ? -19.599 -5.409 30.918 1.00 66.75 191 ASN A N 1
ATOM 1456 C CA . ASN A 1 191 ? -19.826 -6.647 31.675 1.00 66.75 191 ASN A CA 1
ATOM 1457 C C . ASN A 1 191 ? -19.454 -6.540 33.167 1.00 66.75 191 ASN A C 1
ATOM 1459 O O . ASN A 1 191 ? -19.724 -7.487 33.909 1.00 66.75 191 ASN A O 1
ATOM 1463 N N . LEU A 1 192 ? -18.853 -5.422 33.587 1.00 53.41 192 LEU A N 1
ATOM 1464 C CA . LEU A 1 192 ? -18.597 -5.017 34.977 1.00 53.41 192 LEU A CA 1
ATOM 1465 C C . LEU A 1 192 ? -19.711 -4.091 35.484 1.00 53.41 192 LEU A C 1
ATOM 1467 O O . LEU A 1 192 ? -19.997 -4.163 36.700 1.00 53.41 192 LEU A O 1
#

Secondary structure (DSSP, 8-state):
--PPPPPGGGTHHHHHHHHHHHHHHHSSS---HHHHHHHHHHHHHHHHHHHHHHGGGTTSHHHHHHHHHHHHHHHHHHHHHHHHHHHHHHHHHHHHHHHHHHHHS-THHHHHHHHHHGGG------HHHHHHHHHHHHHHHHHHHHHHHHHHHHHHHHHHHHHHHHHHHHHHHHHHHHHHHHHHHHHHHHH-

InterPro domains:
  IPR004320 Protein BPS1, chloroplastic [PF03087] (39-119)
  IPR004320 Protein BPS1, chloroplastic [PF03087] (154-188)

Nearest PDB structures (foldseek):
  4ilo-assembly1_A  TM=4.876E-01  e=7.225E-01  Chlamydia trachomatis L2/434/Bu
  8sbj-assembly1_B  TM=4.051E-01  e=7.644E-01  Homo sapiens
  7pg5-assembly1_B  TM=4.009E-01  e=8.557E-01  Homo sapiens
  6pyu-assembly1_B  TM=3.683E-01  e=1.884E+00  Homo sapiens
  8i7r-assembly1_Fh  TM=3.042E-01  e=3.504E+00  Mus musculus

Organism: Sorghum bicolor (NCBI:txid4558)

Solvent-accessible surface area (backbone atoms only — not comparable to full-atom values): 11046 Å² total; per-residue (Å²): 142,80,85,80,81,82,66,80,76,64,56,64,63,47,37,54,54,53,51,53,52,40,53,53,62,70,70,45,96,77,78,47,73,69,57,50,56,51,37,55,53,54,50,53,54,37,53,51,50,51,54,61,55,56,67,75,55,74,87,62,55,75,67,52,50,54,56,50,53,54,50,52,56,55,49,47,60,53,46,53,48,42,52,54,48,54,54,51,50,54,55,52,52,51,52,49,52,50,53,54,46,58,72,67,66,50,64,53,68,57,52,54,50,48,61,64,58,64,78,76,74,83,74,95,68,57,76,68,57,49,52,53,53,50,52,53,50,52,54,48,53,51,52,48,54,49,50,55,50,52,53,52,53,51,53,51,53,54,53,52,51,54,51,54,49,53,55,51,52,52,53,45,52,51,50,45,53,50,52,52,52,53,48,54,52,51,54,51,66,74,74,106

Radius of gyration: 31.19 Å; Cα contacts (8 Å, |Δi|>4): 52; chains: 1; bounding box: 61×37×104 Å

pLDDT: mean 78.07, std 15.34, range [35.41, 97.31]

Mean predicted aligned error: 16.51 Å

Foldseek 3Di:
DDDDDDDPVPLVVVLVVLVVVLVVLVVDPDHDPVSVVVSVVSVVVSVVSVVVVVLVVPVVQPVVLVVVVVVLVVLVVVLVVLVVVLVVLVVVLVVLVVVLCVLVVDPLVVVLVVLVVVLPDDDDDDPVVVVVSVVVNVVSVVVSVVVVVVSVVVNVVSVVVNVVSVVVNVVSVVVSVVSVVVSVVVVVSSVD

Sequence (192 aa):
SASVPSSPCSNEVDADEQLQSVKTTLSSSSVTIGTMCHGLRKLGEVYNCISELACLLSSQVTQQRKAVEEELERSLVLLDLCNTMQESFGELKMSIMDMQVALKRGDDAAVLKQFKKISKKAIAADQEHRRVIKLLSEAREVAVSMLETSSHLLTNQIAELELDIVDLESGVEALFRTLIQSRVSLLNTLNL